Protein AF-A0A369TPE7-F1 (afdb_monomer)

Foldseek 3Di:
DFDKDKFKKKFFAQAADDDDLVRQLVLLLVLCVLVVFAPQPDWDADPFHIWTDTPFKIWTWGWDQDPRYIMIMIMMIGGNDDPVVRLVSVLSSVLSSLVVDRTQWMGGRVPNDTDGSVVSNVVCCVPRPDPDPDPPDPPDPPPDPVVVPPPPPVVCPVVVVVVDDDDDDDDPPDDDDVVVVVVVVVVVVVVVVCVVPDDDDPVNVVVVCVVVDDDDPDPVPPPPVVVPPVVVVVVPPCPPPVVVVVVVD

Mean predicted aligned error: 19.5 Å

Nearest PDB structures (foldseek):
  4yom-assembly1_A  TM=5.174E-01  e=1.632E-02  Mus musculus
  2n4b-assembly1_A  TM=4.414E-01  e=6.589E-02  Cupriavidus metallidurans CH34
  4ewf-assembly3_C  TM=5.203E-01  e=6.607E-01  Sphaerobacter thermophilus DSM 20745
  4ewf-assembly2_B  TM=5.215E-01  e=1.212E+00  Sphaerobacter thermophilus DSM 20745
  1w8y-assembly4_D  TM=4.668E-01  e=3.400E+00  Actinomadura sp. R39

Radius of gyration: 32.08 Å; Cα contacts (8 Å, |Δi|>4): 244; chains: 1; bounding box: 99×69×44 Å

pLDDT: mean 70.71, std 18.87, range [31.33, 93.62]

Secondary structure (DSSP, 8-state):
---EEEEEEEEEESS-----HHHHHHHHHHHHHHTT-------EE-SSEEEEE-SSEEEEEEEEEETTEEEEEEEEEEET--HHHHHHHHHHHHHHHHHHS-EEEEEETTS--EEEHHHHHHHHHHHHSPPPPPP---------TTGGGS--TTTTHHHHTTTS----S--------HHHHHHHHHHHHHHHHHHHHSPPPHHHHHHHHHHTT-----STTSTTSGGGTSTTTTTTSHHHHHHHHTT--

Organism: NCBI:txid2282382

Sequence (249 aa):
MTLITYHNSTLILQSERLFSTTELGGILKSALHALGETGCDAATVTFTGVTVSGDSLEAALDVNLTRGGTELVLSLGGAGLPDKAVQARLAGLVYHLCAALPVTHIAWLETGTLLPRTRFMEALAPKFAAPAPAPVAPRRPTRTLADTNRPTARMHRRTLARMMPAVDGANRNGIPTPHRYDAHVRAYDANVKACMLRSADDSELAAMRAEHGVAGSNRLRVASIALTLAGVILATDTSNAMAGVLSVF

Structure (mmCIF, N/CA/C/O backbone):
data_AF-A0A369TPE7-F1
#
_entry.id   AF-A0A369TPE7-F1
#
loop_
_atom_site.group_PDB
_atom_site.id
_atom_site.type_symbol
_atom_site.label_atom_id
_atom_site.label_alt_id
_atom_site.label_comp_id
_atom_site.label_asym_id
_atom_site.label_entity_id
_atom_site.label_seq_id
_atom_site.pdbx_PDB_ins_code
_atom_site.Cartn_x
_atom_site.Cartn_y
_atom_site.Cartn_z
_atom_site.occupancy
_atom_site.B_iso_or_equiv
_atom_site.auth_seq_id
_atom_site.auth_comp_id
_atom_site.auth_asym_id
_atom_site.auth_atom_id
_atom_site.pdbx_PDB_model_num
ATOM 1 N N . MET A 1 1 ? -12.642 28.513 -4.935 1.00 48.50 1 MET A N 1
ATOM 2 C CA . MET A 1 1 ? -12.799 27.298 -4.110 1.00 48.50 1 MET A CA 1
ATOM 3 C C . MET A 1 1 ? -12.433 26.118 -4.983 1.00 48.50 1 MET A C 1
ATOM 5 O O . MET A 1 1 ? -13.170 25.822 -5.914 1.00 48.50 1 MET A O 1
ATOM 9 N N . THR A 1 2 ? -11.261 25.530 -4.780 1.00 58.22 2 THR A N 1
ATOM 10 C CA . THR A 1 2 ? -10.886 24.268 -5.424 1.00 58.22 2 THR A CA 1
ATOM 11 C C . THR A 1 2 ? -11.658 23.149 -4.736 1.00 58.22 2 THR A C 1
ATOM 13 O O . THR A 1 2 ? -11.605 23.024 -3.516 1.00 58.22 2 THR A O 1
ATOM 16 N N . LEU A 1 3 ? -12.440 22.387 -5.501 1.00 67.38 3 LEU A N 1
ATOM 17 C CA . LEU A 1 3 ? -13.091 21.188 -4.983 1.00 67.38 3 LEU A CA 1
ATOM 18 C C . LEU A 1 3 ? -12.003 20.148 -4.694 1.00 67.38 3 LEU A C 1
ATOM 20 O O . LEU A 1 3 ? -11.131 19.912 -5.535 1.00 67.38 3 LEU A O 1
ATOM 24 N N . ILE A 1 4 ? -12.043 19.575 -3.494 1.00 77.44 4 ILE A N 1
ATOM 25 C CA . ILE A 1 4 ? -11.183 18.463 -3.101 1.00 77.44 4 ILE A CA 1
ATOM 26 C C . ILE A 1 4 ? -12.051 17.211 -3.131 1.00 77.44 4 ILE A C 1
ATOM 28 O O . ILE A 1 4 ? -13.049 17.132 -2.411 1.00 77.44 4 ILE A O 1
ATOM 32 N N . THR A 1 5 ? -11.689 16.255 -3.983 1.00 84.69 5 THR A N 1
ATOM 33 C CA . THR A 1 5 ? -12.333 14.939 -4.011 1.00 84.69 5 THR A CA 1
ATOM 34 C C . THR A 1 5 ? -11.640 14.040 -3.000 1.00 84.69 5 THR A C 1
ATOM 36 O O . THR A 1 5 ? -10.413 13.945 -3.020 1.00 84.69 5 THR A O 1
ATOM 39 N N . TYR A 1 6 ? -12.422 13.347 -2.169 1.00 87.69 6 TYR A N 1
ATOM 40 C CA . TYR A 1 6 ? -11.924 12.374 -1.199 1.00 87.69 6 TYR A CA 1
ATOM 41 C C . TYR A 1 6 ? -12.408 10.959 -1.517 1.00 87.69 6 TYR A C 1
ATOM 43 O O . TYR A 1 6 ? -13.576 10.745 -1.851 1.00 87.69 6 TYR A O 1
ATOM 51 N N . HIS A 1 7 ? -11.510 9.987 -1.374 1.00 89.56 7 HIS A N 1
ATOM 52 C CA . HIS A 1 7 ? -11.821 8.566 -1.476 1.00 89.56 7 HIS A CA 1
ATOM 53 C C . HIS A 1 7 ? -11.155 7.768 -0.363 1.00 89.56 7 HIS A C 1
ATOM 55 O O . HIS A 1 7 ? -10.000 8.018 -0.017 1.00 89.56 7 HIS A O 1
ATOM 61 N N . ASN A 1 8 ? -11.880 6.764 0.132 1.00 91.31 8 ASN A N 1
ATOM 62 C CA . ASN A 1 8 ? -11.487 5.997 1.304 1.00 91.31 8 ASN A CA 1
ATOM 63 C C . ASN A 1 8 ? -11.330 4.507 0.982 1.00 91.31 8 ASN A C 1
ATOM 65 O O . ASN A 1 8 ? -11.997 3.954 0.102 1.00 91.31 8 ASN A O 1
ATOM 69 N N . SER A 1 9 ? -10.461 3.837 1.728 1.00 90.38 9 SER A N 1
ATOM 70 C CA . SER A 1 9 ? -10.316 2.381 1.722 1.00 90.38 9 SER A CA 1
ATOM 71 C C . SER A 1 9 ? -9.892 1.887 3.099 1.00 90.38 9 SER A C 1
ATOM 73 O O . SER A 1 9 ? -9.127 2.565 3.782 1.00 90.38 9 SER A O 1
ATOM 75 N N . THR A 1 10 ? -10.347 0.699 3.490 1.00 91.69 10 THR A N 1
ATOM 76 C CA . THR A 1 10 ? -10.000 0.115 4.793 1.00 91.69 10 THR A CA 1
ATOM 77 C C . THR A 1 10 ? -9.115 -1.106 4.603 1.00 91.69 10 THR A C 1
ATOM 79 O O . THR A 1 10 ? -9.447 -2.012 3.839 1.00 91.69 10 THR A O 1
ATOM 82 N N . LEU A 1 11 ? -7.990 -1.154 5.309 1.00 91.44 11 LEU A N 1
ATOM 83 C CA . LEU A 1 11 ? -7.056 -2.276 5.319 1.00 91.44 11 LEU A CA 1
ATOM 84 C C . LEU A 1 11 ? -7.249 -3.074 6.604 1.00 91.44 11 LEU A C 1
ATOM 86 O O . LEU A 1 11 ? -7.096 -2.541 7.700 1.00 91.44 11 LEU A O 1
ATOM 90 N N . ILE A 1 12 ? -7.553 -4.360 6.472 1.00 90.44 12 ILE A N 1
ATOM 91 C CA . ILE A 1 12 ? -7.834 -5.248 7.602 1.00 90.44 12 ILE A CA 1
ATOM 92 C C . ILE A 1 12 ? -6.603 -6.103 7.880 1.00 90.44 12 ILE A C 1
ATOM 94 O O . ILE A 1 12 ? -6.126 -6.836 7.002 1.00 90.44 12 ILE A O 1
ATOM 98 N N . LEU A 1 13 ? -6.093 -6.045 9.107 1.00 88.62 13 LEU A N 1
ATOM 99 C CA . LEU A 1 13 ? -4.949 -6.840 9.547 1.00 88.62 13 LEU A CA 1
ATOM 100 C C . LEU A 1 13 ? -5.385 -8.149 10.211 1.00 88.62 13 LEU A C 1
ATOM 102 O O . LEU A 1 13 ? -6.479 -8.263 10.751 1.00 88.62 13 LEU A O 1
ATOM 106 N N . GLN A 1 14 ? -4.507 -9.155 10.160 1.00 75.06 14 GLN A N 1
ATOM 107 C CA . GLN A 1 14 ? -4.799 -10.506 10.661 1.00 75.06 14 GLN A CA 1
ATOM 108 C C . GLN A 1 14 ? -4.907 -10.590 12.190 1.00 75.06 14 GLN A C 1
ATOM 110 O O . GLN A 1 14 ? -5.525 -11.510 12.719 1.00 75.06 14 GLN A O 1
ATOM 115 N N . SER A 1 15 ? -4.249 -9.676 12.896 1.00 77.50 15 SER A N 1
ATOM 116 C CA . SER A 1 15 ? -4.179 -9.654 14.351 1.00 77.50 15 SER A CA 1
ATOM 117 C C . SER A 1 15 ? -4.268 -8.224 14.852 1.00 77.50 15 SER A C 1
ATOM 119 O O . SER A 1 15 ? -3.941 -7.282 14.125 1.00 77.50 15 SER A O 1
ATOM 121 N N . GLU A 1 16 ? -4.642 -8.076 16.119 1.00 80.94 16 GLU A N 1
ATOM 122 C CA . GLU A 1 16 ? -4.452 -6.818 16.828 1.00 80.94 16 GLU A CA 1
ATOM 123 C C . GLU A 1 16 ? -2.969 -6.447 16.784 1.00 80.94 16 GLU A C 1
ATOM 125 O O . GLU A 1 16 ? -2.087 -7.197 17.212 1.00 80.94 16 GLU A O 1
ATOM 130 N N . ARG A 1 17 ? -2.695 -5.298 16.182 1.00 81.25 17 ARG A N 1
ATOM 131 C CA . ARG A 1 17 ? -1.366 -4.723 16.071 1.00 81.25 17 ARG A CA 1
ATOM 132 C C . ARG A 1 17 ? -1.450 -3.245 16.388 1.00 81.25 17 ARG A C 1
ATOM 134 O O . ARG A 1 17 ? -2.251 -2.513 15.808 1.00 81.25 17 ARG A O 1
ATOM 141 N N . LEU A 1 18 ? -0.601 -2.837 17.318 1.00 82.25 18 LEU A N 1
ATOM 142 C CA . LEU A 1 18 ? -0.366 -1.440 17.626 1.00 82.25 18 LEU A CA 1
ATOM 143 C C . LEU A 1 18 ? 0.729 -0.927 16.699 1.00 82.25 18 LEU A C 1
ATOM 145 O O . LEU A 1 18 ? 1.708 -1.629 16.437 1.00 82.25 18 LEU A O 1
ATOM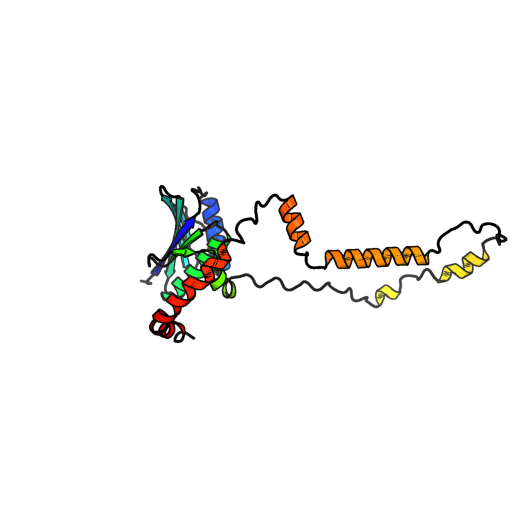 149 N N . PHE A 1 19 ? 0.555 0.296 16.224 1.00 82.38 19 PHE A N 1
ATOM 150 C CA . PHE A 1 19 ? 1.537 0.977 15.402 1.00 82.38 19 PHE A CA 1
ATOM 151 C C . PHE A 1 19 ? 1.967 2.261 16.087 1.00 82.38 19 PHE A C 1
ATOM 153 O O . PHE A 1 19 ? 1.140 2.985 16.642 1.00 82.38 19 PHE A O 1
ATOM 160 N N . SER A 1 20 ? 3.262 2.559 16.019 1.00 86.75 20 SER A N 1
ATOM 161 C CA . SER A 1 20 ? 3.729 3.893 16.374 1.00 86.75 20 SER A CA 1
ATOM 162 C C . SER A 1 20 ? 3.295 4.884 15.294 1.00 86.75 20 SER A C 1
ATOM 164 O O . SER A 1 20 ? 3.389 4.593 14.101 1.00 86.75 20 SER A O 1
ATOM 166 N N . THR A 1 21 ? 2.898 6.091 15.687 1.00 86.75 21 THR A N 1
ATOM 167 C CA . THR A 1 21 ? 2.593 7.180 14.744 1.00 86.75 21 THR A CA 1
ATOM 168 C C . THR A 1 21 ? 3.817 7.553 13.902 1.00 86.75 21 THR A C 1
ATOM 170 O O . THR A 1 21 ? 3.687 7.910 12.734 1.00 86.75 21 THR A O 1
ATOM 173 N N . THR A 1 22 ? 5.029 7.381 14.439 1.00 88.00 22 THR A N 1
ATOM 174 C CA . THR A 1 22 ? 6.276 7.557 13.678 1.00 88.00 22 THR A CA 1
ATOM 175 C C . THR A 1 22 ? 6.468 6.486 12.603 1.00 88.00 22 THR A C 1
ATOM 177 O O . THR A 1 22 ? 6.907 6.802 11.499 1.00 88.00 22 THR A O 1
ATOM 180 N N . GLU A 1 23 ? 6.106 5.235 12.899 1.00 89.00 23 GLU A N 1
ATOM 181 C CA . GLU A 1 23 ? 6.178 4.113 11.957 1.00 89.00 23 GLU A CA 1
ATOM 182 C C . GLU A 1 23 ? 5.158 4.301 10.829 1.00 89.00 23 GLU A C 1
ATOM 184 O O . GLU A 1 23 ? 5.530 4.263 9.657 1.00 89.00 23 GLU A O 1
ATOM 189 N N . LEU A 1 24 ? 3.899 4.601 11.168 1.00 89.19 24 LEU A N 1
ATOM 190 C CA . LEU A 1 24 ? 2.852 4.874 10.178 1.00 89.19 24 LEU A CA 1
ATOM 191 C C . LEU A 1 24 ? 3.184 6.079 9.306 1.00 89.19 24 LEU A C 1
ATOM 193 O O . LEU A 1 24 ? 3.016 6.011 8.092 1.00 89.19 24 LEU A O 1
ATOM 197 N N . GLY A 1 25 ? 3.706 7.154 9.899 1.00 89.50 25 GLY A N 1
ATOM 198 C CA . GLY A 1 25 ? 4.145 8.324 9.146 1.00 89.50 25 GLY A CA 1
ATOM 199 C C . GLY A 1 25 ? 5.269 7.994 8.167 1.00 89.50 25 GLY A C 1
ATOM 200 O O . GLY A 1 25 ? 5.223 8.431 7.020 1.00 89.50 25 GLY A O 1
ATOM 201 N N . GLY A 1 26 ? 6.248 7.181 8.578 1.00 90.38 26 GLY A N 1
ATOM 202 C CA . GLY A 1 26 ? 7.316 6.712 7.692 1.00 90.38 26 GLY A CA 1
ATOM 203 C C . GLY A 1 26 ? 6.795 5.858 6.533 1.00 90.38 26 GLY A C 1
ATOM 204 O O . GLY A 1 26 ? 7.173 6.080 5.381 1.00 90.38 26 GLY A O 1
ATOM 205 N N . ILE A 1 27 ? 5.884 4.924 6.820 1.00 91.50 27 ILE A N 1
ATOM 206 C CA . ILE A 1 27 ? 5.267 4.052 5.812 1.00 91.50 27 ILE A CA 1
ATOM 207 C C . ILE A 1 27 ? 4.430 4.870 4.820 1.00 91.50 27 ILE A C 1
ATOM 209 O O . ILE A 1 27 ? 4.582 4.703 3.609 1.00 91.50 27 ILE A O 1
ATOM 213 N N . LEU A 1 28 ? 3.585 5.780 5.311 1.00 91.56 28 LEU A N 1
ATOM 214 C CA . LEU A 1 28 ? 2.717 6.611 4.475 1.00 91.56 28 LEU A CA 1
ATOM 215 C C . LEU A 1 28 ? 3.530 7.544 3.569 1.00 91.56 28 LEU A C 1
ATOM 217 O O . LEU A 1 28 ? 3.259 7.625 2.372 1.00 91.56 28 LEU A O 1
ATOM 221 N N . LYS A 1 29 ? 4.585 8.171 4.102 1.00 92.25 29 LYS A N 1
ATOM 222 C CA . LYS A 1 29 ? 5.531 8.976 3.313 1.00 92.25 29 LYS A CA 1
ATOM 223 C C . LYS A 1 29 ? 6.212 8.158 2.226 1.00 92.25 29 LYS A C 1
ATOM 225 O O . LYS A 1 29 ? 6.250 8.575 1.072 1.00 92.25 29 LYS A O 1
ATOM 230 N N . SER A 1 30 ? 6.724 6.975 2.570 1.00 90.50 30 SER A N 1
ATOM 231 C CA . SER A 1 30 ? 7.369 6.098 1.591 1.00 90.50 30 SER A CA 1
ATOM 232 C C . SER A 1 30 ? 6.407 5.683 0.475 1.00 90.50 30 SER A C 1
ATOM 234 O O . SER A 1 30 ? 6.826 5.614 -0.680 1.00 90.50 30 SER A O 1
ATOM 236 N N . ALA A 1 31 ? 5.138 5.423 0.797 1.00 90.50 31 ALA A N 1
ATOM 237 C CA . ALA A 1 31 ? 4.115 5.089 -0.188 1.00 90.50 31 ALA A CA 1
ATOM 238 C C . ALA A 1 31 ? 3.787 6.276 -1.111 1.00 90.50 31 ALA A C 1
ATOM 240 O O . ALA A 1 31 ? 3.689 6.091 -2.322 1.00 90.50 31 ALA A O 1
ATOM 241 N N . LEU A 1 32 ? 3.678 7.494 -0.570 1.00 90.12 32 LEU A N 1
ATOM 242 C CA . LEU A 1 32 ? 3.462 8.713 -1.361 1.00 90.12 32 LEU A CA 1
ATOM 243 C C . LEU A 1 32 ? 4.644 9.010 -2.294 1.00 90.12 32 LEU A C 1
ATOM 245 O O . LEU A 1 32 ? 4.443 9.265 -3.482 1.00 90.12 32 LEU A O 1
ATOM 249 N N . HIS A 1 33 ? 5.879 8.869 -1.810 1.00 90.06 33 HIS A N 1
ATOM 250 C CA . HIS A 1 33 ? 7.067 9.010 -2.654 1.00 90.06 33 HIS A CA 1
ATOM 251 C C . HIS A 1 33 ? 7.128 7.962 -3.771 1.00 90.06 33 HIS A C 1
ATOM 253 O O . HIS A 1 33 ? 7.519 8.287 -4.890 1.00 90.06 33 HIS A O 1
ATOM 259 N N . ALA A 1 34 ? 6.700 6.722 -3.513 1.00 87.25 34 ALA A N 1
ATOM 260 C CA . ALA A 1 34 ? 6.629 5.686 -4.545 1.00 87.25 34 ALA A CA 1
ATOM 261 C C . ALA A 1 34 ? 5.609 6.016 -5.656 1.00 87.25 34 ALA A C 1
ATOM 263 O O . ALA A 1 34 ? 5.771 5.578 -6.794 1.00 87.25 34 ALA A O 1
ATOM 264 N N . LEU A 1 35 ? 4.601 6.842 -5.356 1.00 85.38 35 LEU A N 1
ATOM 265 C CA . LEU A 1 35 ? 3.645 7.372 -6.337 1.00 85.38 35 LEU A CA 1
ATOM 266 C C . LEU A 1 35 ? 4.148 8.611 -7.090 1.00 85.38 35 LEU A C 1
ATOM 268 O O . LEU A 1 35 ? 3.463 9.075 -8.011 1.00 85.38 35 LEU A O 1
ATOM 272 N N . GLY A 1 36 ? 5.327 9.116 -6.722 1.00 85.00 36 GLY A N 1
ATOM 273 C CA . GLY A 1 36 ? 5.946 10.304 -7.297 1.00 85.00 36 GLY A CA 1
ATOM 274 C C . GLY A 1 36 ? 5.497 11.621 -6.667 1.00 85.00 36 GLY A C 1
ATOM 275 O O . GLY A 1 36 ? 5.747 12.661 -7.269 1.00 85.00 36 GLY A O 1
ATOM 276 N N . GLU A 1 37 ? 4.843 11.603 -5.499 1.00 86.06 37 GLU A N 1
ATOM 277 C CA . GLU A 1 37 ? 4.525 12.842 -4.781 1.00 86.06 37 GLU A CA 1
ATOM 278 C C . GLU A 1 37 ? 5.776 13.474 -4.166 1.00 86.06 37 GLU A C 1
ATOM 280 O O . GLU A 1 37 ? 6.656 12.806 -3.602 1.00 86.06 37 GLU A O 1
ATOM 285 N N . THR A 1 38 ? 5.815 14.798 -4.264 1.00 84.38 38 THR A N 1
ATOM 286 C CA . THR A 1 38 ? 6.826 15.677 -3.682 1.00 84.38 38 THR A CA 1
ATOM 287 C C . THR A 1 38 ? 6.216 16.495 -2.540 1.00 84.38 38 THR A C 1
ATOM 289 O O . THR A 1 38 ? 5.002 16.489 -2.334 1.00 84.38 38 THR A O 1
ATOM 292 N N . GLY A 1 39 ? 7.062 17.100 -1.702 1.00 80.56 39 GLY A N 1
ATOM 293 C CA . GLY A 1 39 ? 6.610 17.909 -0.561 1.00 80.56 39 GLY A CA 1
ATOM 294 C C . GLY A 1 39 ? 6.121 17.118 0.664 1.00 80.56 39 GLY A C 1
ATOM 295 O O . GLY A 1 39 ? 5.690 17.715 1.644 1.00 80.56 39 GLY A O 1
ATOM 296 N N . CYS A 1 40 ? 6.229 15.784 0.661 1.00 82.31 40 CYS A N 1
ATOM 297 C CA . CYS A 1 40 ? 5.786 14.903 1.755 1.00 82.31 40 CYS A CA 1
ATOM 298 C C . CYS A 1 40 ? 6.763 14.861 2.959 1.00 82.31 40 CYS A C 1
ATOM 300 O O . CYS A 1 40 ? 7.037 13.798 3.524 1.00 82.31 40 CYS A O 1
ATOM 302 N N . ASP A 1 41 ? 7.312 16.006 3.368 1.00 79.19 41 ASP A N 1
ATOM 303 C CA . ASP A 1 41 ? 8.420 16.075 4.334 1.00 79.19 41 ASP A CA 1
ATOM 304 C C . ASP A 1 41 ? 7.955 15.947 5.789 1.00 79.19 41 ASP A C 1
ATOM 306 O O . ASP A 1 41 ? 8.668 15.417 6.651 1.00 79.19 41 ASP A O 1
ATOM 310 N N . ALA A 1 42 ? 6.724 16.365 6.080 1.00 81.44 42 ALA A N 1
ATOM 311 C CA . ALA A 1 42 ? 6.142 16.351 7.416 1.00 81.44 42 ALA A CA 1
ATOM 312 C C . ALA A 1 42 ? 4.947 15.395 7.495 1.00 81.44 42 ALA A C 1
ATOM 314 O O . ALA A 1 42 ? 4.166 15.257 6.561 1.00 81.44 42 ALA A O 1
ATOM 315 N N . ALA A 1 43 ? 4.836 14.709 8.630 1.00 87.31 43 ALA A N 1
ATOM 316 C CA . ALA A 1 43 ? 3.671 13.913 8.978 1.00 87.31 43 ALA A CA 1
ATOM 317 C C . ALA A 1 43 ? 3.033 14.552 10.211 1.00 87.31 43 ALA A C 1
ATOM 319 O O . ALA A 1 43 ? 3.698 14.710 11.237 1.00 87.31 43 ALA A O 1
ATOM 320 N N . THR A 1 44 ? 1.768 14.929 10.098 1.00 89.94 44 THR A N 1
ATOM 321 C CA . THR A 1 44 ? 0.987 15.493 11.193 1.00 89.94 44 THR A CA 1
ATOM 322 C C . THR A 1 44 ? 0.325 14.347 11.938 1.00 89.94 44 THR A C 1
ATOM 324 O O . THR A 1 44 ? -0.453 13.589 11.366 1.00 89.94 44 THR A O 1
ATOM 327 N N . VAL A 1 45 ? 0.650 14.197 13.218 1.00 88.75 45 VAL A N 1
ATOM 328 C CA . VAL A 1 45 ? 0.037 13.171 14.066 1.00 88.75 45 VAL A CA 1
ATOM 329 C C . VAL A 1 45 ? -1.366 13.626 14.458 1.00 88.75 45 VAL A C 1
ATOM 331 O O . VAL A 1 45 ? -1.537 14.729 14.978 1.00 88.75 45 VAL A O 1
ATOM 334 N N . THR A 1 46 ? -2.362 12.781 14.212 1.00 85.56 46 THR A N 1
ATOM 335 C CA . THR A 1 46 ? -3.745 12.989 14.652 1.00 85.56 46 THR A CA 1
ATOM 336 C C . THR A 1 46 ? -4.027 12.143 15.895 1.00 85.56 46 THR A C 1
ATOM 338 O O . THR A 1 46 ? -3.177 11.387 16.364 1.00 85.56 46 THR A O 1
ATOM 341 N N . PHE A 1 47 ? -5.225 12.277 16.466 1.00 78.69 47 PHE A N 1
ATOM 342 C CA . PHE A 1 47 ? -5.620 11.495 17.641 1.00 78.69 47 PHE A CA 1
ATOM 343 C C . PHE A 1 47 ? -5.634 9.980 17.369 1.00 78.69 47 PHE A C 1
ATOM 345 O O . PHE A 1 47 ? -5.295 9.193 18.249 1.00 78.69 47 PHE A O 1
ATOM 352 N N . THR A 1 48 ? -5.998 9.580 16.150 1.00 82.44 48 THR A N 1
ATOM 353 C CA . THR A 1 48 ? -6.161 8.178 15.741 1.00 82.44 48 THR A CA 1
ATOM 354 C C . THR A 1 48 ? -5.124 7.703 14.733 1.00 82.44 48 THR A C 1
ATOM 356 O O . THR A 1 48 ? -5.107 6.521 14.402 1.00 82.44 48 THR A O 1
ATOM 359 N N . GLY A 1 49 ? -4.250 8.576 14.236 1.00 88.50 49 GLY A N 1
ATOM 360 C CA . GLY A 1 49 ? -3.444 8.241 13.074 1.00 88.50 49 GLY A CA 1
ATOM 361 C C . GLY A 1 49 ? -2.452 9.310 12.655 1.00 88.50 49 GLY A C 1
ATOM 362 O O . GLY A 1 49 ? -1.842 10.002 13.477 1.00 88.50 49 GLY A O 1
ATOM 363 N N . VAL A 1 50 ? -2.238 9.390 11.346 1.00 92.88 50 VAL A N 1
ATOM 364 C CA . VAL A 1 50 ? -1.255 10.278 10.732 1.00 92.88 50 VAL A CA 1
ATOM 365 C C . VAL A 1 50 ? -1.786 10.831 9.419 1.00 92.88 50 VAL A C 1
ATOM 367 O O . VAL A 1 50 ? -2.257 10.077 8.571 1.00 92.88 50 VAL A O 1
ATOM 370 N N . THR A 1 51 ? -1.617 12.132 9.219 1.00 92.56 51 THR A N 1
ATOM 371 C CA . THR A 1 51 ? -1.895 12.812 7.954 1.00 92.56 51 THR A CA 1
ATOM 372 C C . THR A 1 51 ? -0.592 13.291 7.328 1.00 92.56 51 THR A C 1
ATOM 374 O O . THR A 1 51 ? 0.270 13.851 8.006 1.00 92.56 51 THR A O 1
ATOM 377 N N . VAL A 1 52 ? -0.436 13.075 6.028 1.00 92.44 52 VAL A N 1
ATOM 378 C CA . VAL A 1 52 ? 0.679 13.576 5.224 1.00 92.44 52 VAL A CA 1
ATOM 379 C C . VAL A 1 52 ? 0.094 14.321 4.036 1.00 92.44 52 VAL A C 1
ATOM 381 O O . VAL A 1 52 ? -0.672 13.762 3.252 1.00 92.44 52 VAL A O 1
ATOM 384 N N . SER A 1 53 ? 0.475 15.585 3.906 1.00 90.56 53 SER A N 1
ATOM 385 C CA . SER A 1 53 ? 0.103 16.429 2.775 1.00 90.56 53 SER A CA 1
ATOM 386 C C . SER A 1 53 ? 1.302 16.537 1.836 1.00 90.56 53 SER A C 1
ATOM 388 O O . SER A 1 53 ? 2.406 16.848 2.280 1.00 90.56 53 SER A O 1
ATOM 390 N N . GLY A 1 54 ? 1.085 16.239 0.561 1.00 86.69 54 GLY A N 1
ATOM 391 C CA . GLY A 1 54 ? 2.008 16.516 -0.534 1.00 86.69 54 GLY A CA 1
ATOM 392 C C . GLY A 1 54 ? 1.528 17.698 -1.373 1.00 86.69 54 GLY A C 1
ATOM 393 O O . GLY A 1 54 ? 0.579 18.396 -1.010 1.00 86.69 54 GLY A O 1
ATOM 394 N N . ASP A 1 55 ? 2.176 17.903 -2.516 1.00 85.06 55 ASP A N 1
ATOM 395 C CA . ASP A 1 55 ? 1.870 19.027 -3.406 1.00 85.06 55 ASP A CA 1
ATOM 396 C C . ASP A 1 55 ? 0.496 18.892 -4.080 1.00 85.06 55 ASP A C 1
ATOM 398 O O . ASP A 1 55 ? -0.200 19.891 -4.274 1.00 85.06 55 ASP A O 1
ATOM 402 N N . SER A 1 56 ? 0.098 17.667 -4.452 1.00 85.50 56 SER A N 1
ATOM 403 C CA . SER A 1 56 ? -1.165 17.423 -5.171 1.00 85.50 56 SER A CA 1
ATOM 404 C C . SER A 1 56 ? -2.162 16.533 -4.424 1.00 85.50 56 SER A C 1
ATOM 406 O O . SER A 1 56 ? -3.363 16.545 -4.723 1.00 85.50 56 SER A O 1
ATOM 408 N N . LEU A 1 57 ? -1.675 15.789 -3.430 1.00 89.50 57 LEU A N 1
ATOM 409 C CA . LEU A 1 57 ? -2.440 14.807 -2.674 1.00 89.50 57 LEU A CA 1
ATOM 410 C C . LEU A 1 57 ? -2.337 15.050 -1.171 1.00 89.50 57 LEU A C 1
ATOM 412 O O . LEU A 1 57 ? -1.286 15.403 -0.647 1.00 89.50 57 LEU A O 1
ATOM 416 N N . GLU A 1 58 ? -3.419 14.764 -0.464 1.00 91.69 58 GLU A N 1
ATOM 417 C CA . GLU A 1 58 ? -3.462 14.721 0.993 1.00 91.69 58 GLU A CA 1
ATOM 418 C C . GLU A 1 58 ? -3.900 13.323 1.423 1.00 91.69 58 GLU A C 1
ATOM 420 O O . GLU A 1 58 ? -4.994 12.887 1.075 1.00 91.69 58 GLU A O 1
ATOM 425 N N . ALA A 1 59 ? -3.058 12.600 2.158 1.00 92.94 59 ALA A N 1
ATOM 426 C CA . ALA A 1 59 ? -3.375 11.260 2.638 1.00 92.94 59 ALA A CA 1
ATOM 427 C C . ALA A 1 59 ? -3.481 11.245 4.163 1.00 92.94 59 ALA A C 1
ATOM 429 O O . ALA A 1 59 ? -2.575 11.704 4.856 1.00 92.94 59 ALA A O 1
ATOM 430 N N . ALA A 1 60 ? -4.553 10.664 4.687 1.00 93.12 60 ALA A N 1
ATOM 431 C CA . ALA A 1 60 ? -4.737 10.405 6.108 1.00 93.12 60 ALA A CA 1
ATOM 432 C C . ALA A 1 60 ? -4.863 8.900 6.340 1.00 93.12 60 ALA A C 1
ATOM 434 O O . ALA A 1 60 ? -5.582 8.214 5.616 1.00 93.12 60 ALA A O 1
ATOM 435 N N . LEU A 1 61 ? -4.144 8.387 7.332 1.00 93.44 61 LEU A N 1
ATOM 436 C CA . LEU A 1 61 ? -4.169 6.989 7.734 1.00 93.44 61 LEU A CA 1
ATOM 437 C C . LEU A 1 61 ? -4.536 6.908 9.213 1.00 93.44 61 LEU A C 1
ATOM 439 O O . LEU A 1 61 ? -3.704 7.198 10.074 1.00 93.44 61 LEU A O 1
ATOM 443 N N . ASP A 1 62 ? -5.766 6.495 9.491 1.00 91.88 62 ASP A N 1
ATOM 444 C CA . ASP A 1 62 ? -6.302 6.329 10.838 1.00 91.88 62 ASP A CA 1
ATOM 445 C C . ASP A 1 62 ? -6.301 4.864 11.265 1.00 91.88 62 ASP A C 1
ATOM 447 O O . ASP A 1 62 ? -6.570 3.958 10.475 1.00 91.88 62 ASP A O 1
ATOM 451 N N . VAL A 1 63 ? -6.009 4.628 12.540 1.00 90.56 63 VAL A N 1
ATOM 452 C CA . VAL A 1 63 ? -6.015 3.308 13.163 1.00 90.56 63 VAL A CA 1
ATOM 453 C C . VAL A 1 63 ? -7.302 3.139 13.954 1.00 90.56 63 VAL A C 1
ATOM 455 O O . VAL A 1 63 ? -7.552 3.862 14.916 1.00 90.56 63 VAL A O 1
ATOM 458 N N . ASN A 1 64 ? -8.085 2.130 13.593 1.00 88.94 64 ASN A N 1
ATOM 459 C CA . ASN A 1 64 ? -9.226 1.664 14.363 1.00 88.94 64 ASN A CA 1
ATOM 460 C C . ASN A 1 64 ? -8.920 0.300 14.979 1.00 88.94 64 ASN A C 1
ATOM 462 O O . ASN A 1 64 ? -8.528 -0.646 14.297 1.00 88.94 64 ASN A O 1
ATOM 466 N N . LEU A 1 65 ? -9.123 0.196 16.289 1.00 84.19 65 LEU A N 1
ATOM 467 C CA . LEU A 1 65 ? -9.033 -1.062 17.023 1.00 84.19 65 LEU A CA 1
ATOM 468 C C . LEU A 1 65 ? -10.450 -1.582 17.249 1.00 84.19 65 LEU A C 1
ATOM 470 O O . LEU A 1 65 ? -11.243 -0.959 17.957 1.00 84.19 65 LEU A O 1
ATOM 474 N N . THR A 1 66 ? -10.778 -2.719 16.645 1.00 80.31 66 THR A N 1
ATOM 475 C CA . THR A 1 66 ? -12.057 -3.404 16.845 1.00 80.31 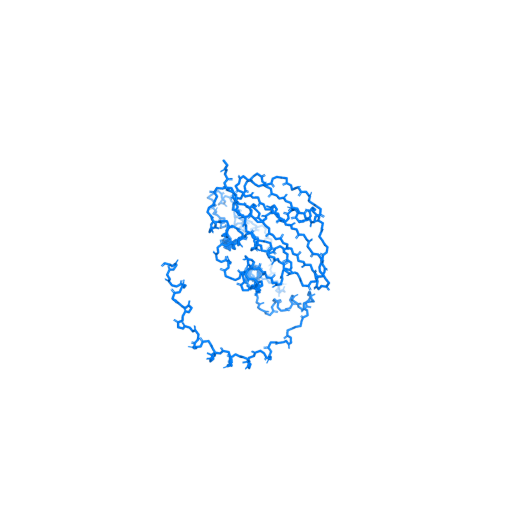66 THR A CA 1
ATOM 476 C C . THR A 1 66 ? -11.826 -4.684 17.647 1.00 80.31 66 THR A C 1
ATOM 478 O O . THR A 1 66 ? -10.719 -5.209 17.698 1.00 80.31 66 THR A O 1
ATOM 481 N N . ARG A 1 67 ? -12.878 -5.242 18.267 1.00 69.00 67 ARG A N 1
ATOM 482 C CA . ARG A 1 67 ? -12.785 -6.504 19.041 1.00 69.00 67 ARG A CA 1
ATOM 483 C C . ARG A 1 67 ? -12.320 -7.722 18.216 1.00 69.00 67 ARG A C 1
ATOM 485 O O . ARG A 1 67 ? -12.175 -8.803 18.777 1.00 69.00 67 ARG A O 1
ATOM 492 N N . GLY A 1 68 ? -12.166 -7.571 16.898 1.00 68.50 68 GLY A N 1
ATOM 493 C CA . GLY A 1 68 ? -11.729 -8.612 15.971 1.00 68.50 68 GLY A CA 1
ATOM 494 C C . GLY A 1 68 ? -10.377 -8.346 15.303 1.00 68.50 68 GLY A C 1
ATOM 495 O O . GLY A 1 68 ? -9.948 -9.188 14.516 1.00 68.50 68 GLY A O 1
ATOM 4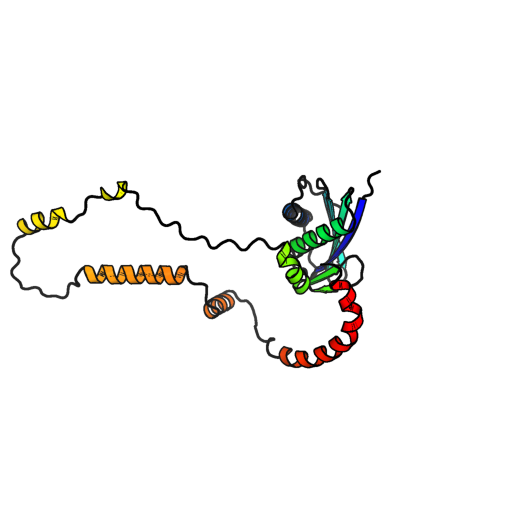96 N N . GLY A 1 69 ? -9.709 -7.221 15.585 1.00 81.19 69 GLY A N 1
ATOM 497 C CA . GLY A 1 69 ? -8.409 -6.893 14.999 1.00 81.19 69 GLY A CA 1
ATOM 498 C C . GLY A 1 69 ? -8.159 -5.397 14.810 1.00 81.19 69 GLY A C 1
ATOM 499 O O . GLY A 1 69 ? -8.890 -4.540 15.307 1.00 81.19 69 GLY A O 1
ATOM 500 N N . THR A 1 70 ? -7.097 -5.088 14.067 1.00 87.38 70 THR A N 1
ATOM 501 C CA . THR A 1 70 ? -6.768 -3.715 13.669 1.00 87.38 70 THR A CA 1
ATOM 502 C C . THR A 1 70 ? -7.263 -3.443 12.253 1.00 87.38 70 THR A C 1
ATOM 504 O O . THR A 1 70 ? -6.986 -4.210 11.325 1.00 87.38 70 THR A O 1
ATOM 507 N N . GLU A 1 71 ? -7.939 -2.316 12.083 1.00 91.31 71 GLU A N 1
ATOM 508 C CA . GLU A 1 71 ? -8.354 -1.756 10.803 1.00 91.31 71 GLU A CA 1
ATOM 509 C C . GLU A 1 71 ? -7.611 -0.441 10.574 1.00 91.31 71 GLU A C 1
ATOM 511 O O . GLU A 1 71 ? -7.521 0.397 11.468 1.00 91.31 71 GLU A O 1
ATOM 516 N N . LEU A 1 72 ? -7.063 -0.254 9.378 1.00 91.44 72 LEU A N 1
ATOM 517 C CA . LEU A 1 72 ? -6.453 1.008 8.976 1.00 91.44 72 LEU A CA 1
ATOM 518 C C . LEU A 1 72 ? -7.343 1.665 7.933 1.00 91.44 72 LEU A C 1
ATOM 520 O O . LEU A 1 72 ? -7.528 1.115 6.847 1.00 91.44 72 LEU A O 1
ATOM 524 N N . VAL A 1 73 ? -7.889 2.828 8.255 1.00 92.69 73 VAL A N 1
ATOM 525 C CA . VAL A 1 73 ? -8.701 3.617 7.333 1.00 92.69 73 VAL A CA 1
ATOM 526 C C . VAL A 1 73 ? -7.777 4.588 6.620 1.00 92.69 73 VAL A C 1
ATOM 528 O O . VAL A 1 73 ? -7.191 5.472 7.237 1.00 92.69 73 VAL A O 1
ATOM 531 N N . LEU A 1 74 ? -7.619 4.389 5.317 1.00 93.62 74 LEU A N 1
ATOM 532 C CA . LEU A 1 74 ? -6.878 5.284 4.448 1.00 93.62 74 LEU A CA 1
ATOM 533 C C . LEU A 1 74 ? -7.858 6.189 3.707 1.00 93.62 74 LEU A C 1
ATOM 535 O O . LEU A 1 74 ? -8.684 5.695 2.938 1.00 93.62 74 LEU A O 1
ATOM 539 N N . SER A 1 75 ? -7.673 7.491 3.860 1.00 92.69 75 SER A N 1
ATOM 540 C CA . SER A 1 75 ? -8.402 8.539 3.152 1.00 92.69 75 SER A CA 1
ATOM 541 C C . SER A 1 75 ? -7.429 9.303 2.261 1.00 92.69 75 SER A C 1
ATOM 543 O O . SER A 1 75 ? -6.358 9.704 2.717 1.00 92.69 75 SER A O 1
ATOM 545 N N . LEU A 1 76 ? -7.777 9.507 0.992 1.00 92.69 76 LEU A N 1
ATOM 546 C CA . LEU A 1 76 ? -6.970 10.271 0.041 1.00 92.69 76 LEU A CA 1
ATOM 547 C C . LEU A 1 76 ? -7.797 11.405 -0.562 1.00 92.69 76 LEU A C 1
ATOM 549 O O . LEU A 1 76 ? -8.813 11.155 -1.210 1.00 92.69 76 LEU A O 1
ATOM 553 N N . GLY A 1 77 ? -7.325 12.631 -0.369 1.00 90.88 77 GLY A N 1
ATOM 554 C CA . GLY A 1 77 ? -7.812 13.851 -0.993 1.00 90.88 77 GLY A CA 1
ATOM 555 C C . GLY A 1 77 ? -6.951 14.249 -2.188 1.00 90.88 77 GLY A C 1
ATOM 556 O O . GLY A 1 77 ? -5.724 14.199 -2.117 1.00 90.88 77 GLY A O 1
ATOM 557 N N . GLY A 1 78 ? -7.583 14.662 -3.284 1.00 87.69 78 GLY A N 1
ATOM 558 C CA . GLY A 1 78 ? -6.906 15.254 -4.439 1.00 87.69 78 GLY A CA 1
ATOM 559 C C . GLY A 1 78 ? -7.489 16.619 -4.774 1.00 87.69 78 GLY A C 1
ATOM 560 O O . GLY A 1 78 ? -8.675 16.728 -5.097 1.00 87.69 78 GLY A O 1
ATOM 561 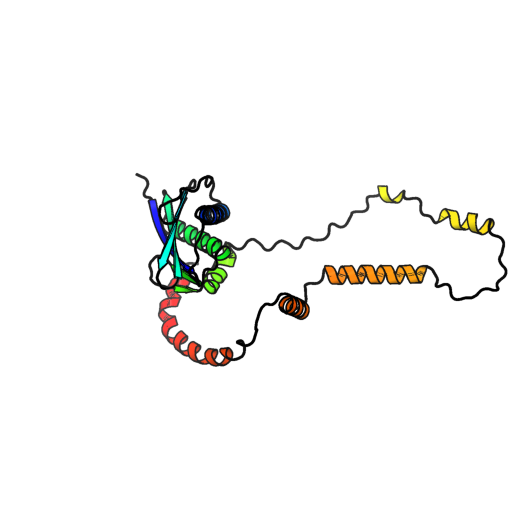N N . ALA A 1 79 ? -6.670 17.668 -4.713 1.00 85.69 79 ALA A N 1
ATOM 562 C CA . ALA A 1 79 ? -7.113 19.021 -5.035 1.00 85.69 79 ALA A CA 1
ATOM 563 C C . ALA A 1 79 ? -7.130 19.229 -6.558 1.00 85.69 79 ALA A C 1
ATOM 565 O O . ALA A 1 79 ? -6.090 19.194 -7.211 1.00 85.69 79 ALA A O 1
ATOM 566 N N . GLY A 1 80 ? -8.313 19.454 -7.141 1.00 82.19 80 GLY A N 1
ATOM 567 C CA . GLY A 1 80 ? -8.449 19.705 -8.585 1.00 82.19 80 GLY A CA 1
ATOM 568 C C . GLY A 1 80 ? -8.199 18.487 -9.487 1.00 82.19 80 GLY A C 1
ATOM 569 O O . GLY A 1 80 ? -8.078 18.645 -10.702 1.00 82.19 80 GLY A O 1
ATOM 570 N N . LEU A 1 81 ? -8.140 17.280 -8.917 1.00 82.75 81 LEU A N 1
ATOM 571 C CA . LEU A 1 81 ? -8.036 16.025 -9.659 1.00 82.75 81 LEU A CA 1
ATOM 572 C C . LEU A 1 81 ? -9.431 15.431 -9.913 1.00 82.75 81 LEU A C 1
ATOM 574 O O . LEU A 1 81 ? -10.289 15.503 -9.037 1.00 82.75 81 LEU A O 1
ATOM 578 N N . PRO A 1 82 ? -9.675 14.802 -11.079 1.00 84.62 82 PRO A N 1
ATOM 579 C CA . PRO A 1 82 ? -10.923 14.085 -11.313 1.00 84.62 82 PRO A CA 1
ATOM 580 C C . PRO A 1 82 ? -10.992 12.822 -10.444 1.00 84.62 82 PRO A C 1
ATOM 582 O O . PRO A 1 82 ? -9.972 12.165 -10.225 1.00 84.62 82 PRO A O 1
ATOM 585 N N . ASP A 1 83 ? -12.197 12.414 -10.044 1.00 83.56 83 ASP A N 1
ATOM 586 C CA . ASP A 1 83 ? -12.436 11.260 -9.160 1.00 83.56 83 ASP A CA 1
ATOM 587 C C . ASP A 1 83 ? -11.686 9.996 -9.599 1.00 83.56 83 ASP A C 1
ATOM 589 O O . ASP A 1 83 ? -10.982 9.364 -8.814 1.00 83.56 83 ASP A O 1
ATOM 593 N N . LYS A 1 84 ? -11.729 9.666 -10.896 1.00 82.69 84 LYS A N 1
ATOM 594 C CA . LYS A 1 84 ? -11.017 8.498 -11.444 1.00 82.69 84 LYS A CA 1
ATOM 595 C C . LYS A 1 84 ? -9.501 8.563 -11.228 1.00 82.69 84 LYS A C 1
ATOM 597 O O . LYS A 1 84 ? -8.867 7.527 -11.028 1.00 82.69 84 LYS A O 1
ATOM 602 N N . ALA A 1 85 ? -8.909 9.757 -11.272 1.00 85.81 85 ALA A N 1
ATOM 603 C CA . ALA A 1 85 ? -7.485 9.929 -11.006 1.00 85.81 85 ALA A CA 1
ATOM 604 C C . ALA A 1 85 ? -7.182 9.746 -9.516 1.00 85.81 85 ALA A C 1
ATOM 606 O O . ALA A 1 85 ? -6.230 9.041 -9.185 1.00 85.81 85 ALA A O 1
ATOM 607 N N . VAL A 1 86 ? -8.013 10.296 -8.625 1.00 87.19 86 VAL A N 1
ATOM 608 C CA . VAL A 1 86 ? -7.859 10.119 -7.172 1.00 87.19 86 VAL A CA 1
ATOM 609 C C . VAL A 1 86 ? -8.011 8.643 -6.787 1.00 87.19 86 VAL A C 1
ATOM 611 O O . VAL A 1 86 ? -7.179 8.120 -6.053 1.00 87.19 86 VAL A O 1
ATOM 614 N N . GLN A 1 87 ? -8.972 7.915 -7.366 1.00 88.19 87 GLN A N 1
ATOM 615 C CA . GLN A 1 87 ? -9.119 6.465 -7.158 1.00 88.19 87 GLN A CA 1
ATOM 616 C C . GLN A 1 87 ? -7.903 5.672 -7.648 1.00 88.19 87 GLN A C 1
ATOM 618 O O . GLN A 1 87 ? -7.443 4.753 -6.970 1.00 88.19 87 GLN A O 1
ATOM 623 N N . ALA A 1 88 ? -7.347 6.023 -8.812 1.00 86.81 88 ALA A N 1
ATOM 624 C CA . ALA A 1 88 ? -6.149 5.368 -9.331 1.00 86.81 88 ALA A CA 1
ATOM 625 C C . ALA A 1 88 ? -4.919 5.615 -8.438 1.00 86.81 88 ALA A C 1
ATOM 627 O O . ALA A 1 88 ? -4.090 4.716 -8.278 1.00 86.81 88 ALA A O 1
ATOM 628 N N . ARG A 1 89 ? -4.807 6.812 -7.845 1.00 89.50 89 ARG A N 1
ATOM 629 C CA . ARG A 1 89 ? -3.764 7.146 -6.863 1.00 89.50 89 ARG A CA 1
ATOM 630 C C . ARG A 1 89 ? -3.974 6.404 -5.548 1.00 89.50 89 ARG A C 1
ATOM 632 O O . ARG A 1 89 ? -3.017 5.825 -5.041 1.00 89.50 89 ARG A O 1
ATOM 639 N N . LEU A 1 90 ? -5.213 6.322 -5.065 1.00 91.00 90 LEU A N 1
ATOM 640 C CA . LEU A 1 90 ? -5.576 5.532 -3.889 1.00 91.00 90 LEU A CA 1
ATOM 641 C C . LEU A 1 90 ? -5.195 4.059 -4.079 1.00 91.00 90 LEU A C 1
ATOM 643 O O . LEU A 1 90 ? -4.584 3.473 -3.194 1.00 91.00 90 LEU A O 1
ATOM 647 N N . ALA A 1 91 ? -5.474 3.474 -5.248 1.00 89.94 91 ALA A N 1
ATOM 648 C CA . ALA A 1 91 ? -5.144 2.077 -5.536 1.00 89.94 91 ALA A CA 1
ATOM 649 C C . ALA A 1 91 ? -3.632 1.818 -5.468 1.00 89.94 91 ALA A C 1
ATOM 651 O O . ALA A 1 91 ? -3.195 0.822 -4.892 1.00 89.94 91 ALA A O 1
ATOM 652 N N . GLY A 1 92 ? -2.832 2.736 -6.017 1.00 89.62 92 GLY A N 1
ATOM 653 C CA . GLY A 1 9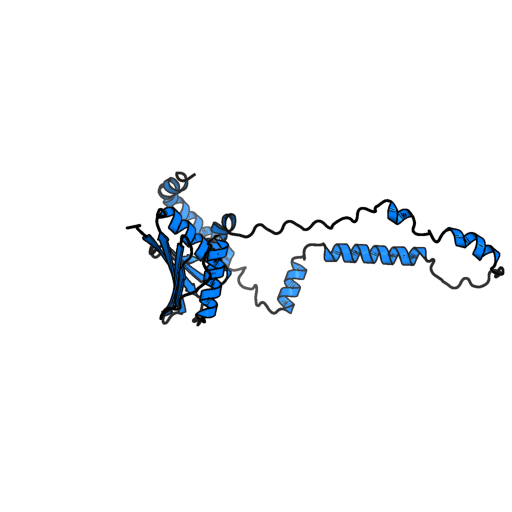2 ? -1.376 2.668 -5.914 1.00 89.62 92 GLY A CA 1
ATOM 654 C C . GLY A 1 92 ? -0.883 2.831 -4.474 1.00 89.62 92 GLY A C 1
ATOM 655 O O . GLY A 1 92 ? 0.011 2.107 -4.042 1.00 89.62 92 GLY A O 1
ATOM 656 N N . LEU A 1 93 ? -1.500 3.724 -3.696 1.00 92.19 93 LEU A N 1
ATOM 657 C CA . LEU A 1 93 ? -1.137 3.925 -2.294 1.00 92.19 93 LEU A CA 1
ATOM 658 C C . LEU A 1 93 ? -1.431 2.665 -1.474 1.00 92.19 93 LEU A C 1
ATOM 660 O O . LEU A 1 93 ? -0.552 2.166 -0.773 1.00 92.19 93 LEU A O 1
ATOM 664 N N . VAL A 1 94 ? -2.625 2.090 -1.634 1.00 93.12 94 VAL A N 1
ATOM 665 C CA . VAL A 1 94 ? -3.012 0.820 -1.005 1.00 93.12 94 VAL A CA 1
ATOM 666 C C . VAL A 1 94 ? -2.067 -0.309 -1.406 1.00 93.12 94 VAL A C 1
ATOM 668 O O . VAL A 1 94 ? -1.703 -1.112 -0.551 1.00 93.12 94 VAL A O 1
ATOM 671 N N . TYR A 1 95 ? -1.622 -0.368 -2.663 1.00 92.62 95 TYR A N 1
ATOM 672 C CA . TYR A 1 95 ? -0.645 -1.360 -3.116 1.00 92.62 95 TYR A CA 1
ATOM 673 C C . TYR A 1 95 ? 0.680 -1.251 -2.344 1.00 92.62 95 TYR A C 1
ATOM 675 O O . TYR A 1 95 ? 1.171 -2.247 -1.809 1.00 92.62 95 TYR A O 1
ATOM 683 N N . HIS A 1 96 ? 1.234 -0.043 -2.210 1.00 91.81 96 HIS A N 1
ATOM 684 C CA . HIS A 1 96 ? 2.471 0.169 -1.453 1.00 91.81 96 HIS A CA 1
ATOM 685 C C . HIS A 1 96 ? 2.294 -0.087 0.050 1.00 91.81 96 HIS A C 1
ATOM 687 O O . HIS A 1 96 ? 3.160 -0.706 0.671 1.00 91.81 96 HIS A O 1
ATOM 693 N N . LEU A 1 97 ? 1.149 0.281 0.632 1.00 91.75 97 LEU A N 1
ATOM 694 C CA . LEU A 1 97 ? 0.826 -0.061 2.020 1.00 91.75 97 LEU A CA 1
ATOM 695 C C . LEU A 1 97 ? 0.696 -1.573 2.220 1.00 91.75 97 LEU A C 1
ATOM 697 O O . LEU A 1 97 ? 1.222 -2.110 3.189 1.00 91.75 97 LEU A O 1
ATOM 701 N N . CYS A 1 98 ? 0.065 -2.286 1.288 1.00 91.69 98 CYS A N 1
ATOM 702 C CA . CYS A 1 98 ? -0.037 -3.743 1.321 1.00 91.69 98 CYS A CA 1
ATOM 703 C C . CYS A 1 98 ? 1.315 -4.436 1.133 1.00 91.69 98 CYS A C 1
ATOM 705 O O . CYS A 1 98 ? 1.457 -5.592 1.527 1.00 91.69 98 CYS A O 1
ATOM 707 N N . ALA A 1 99 ? 2.310 -3.778 0.538 1.00 89.69 99 ALA A N 1
ATOM 708 C CA . ALA A 1 99 ? 3.676 -4.290 0.505 1.00 89.69 99 ALA A CA 1
ATOM 709 C C . ALA A 1 99 ? 4.377 -4.130 1.867 1.00 89.69 99 ALA A C 1
ATOM 711 O O . ALA A 1 99 ? 5.101 -5.033 2.283 1.00 89.69 99 ALA A O 1
ATOM 712 N N . ALA A 1 100 ? 4.130 -3.024 2.575 1.00 89.69 100 ALA A N 1
ATOM 713 C CA . ALA A 1 100 ? 4.772 -2.704 3.853 1.00 89.69 100 ALA A CA 1
ATOM 714 C C . ALA A 1 100 ? 4.087 -3.330 5.085 1.00 89.69 100 ALA A C 1
ATOM 716 O O . ALA A 1 100 ? 4.740 -3.587 6.095 1.00 89.69 100 ALA A O 1
ATOM 717 N N . LEU A 1 101 ? 2.777 -3.579 5.021 1.00 88.81 101 LEU A N 1
ATOM 718 C CA . LEU A 1 101 ? 1.954 -3.987 6.160 1.00 88.81 101 LEU A CA 1
ATOM 719 C C . LEU A 1 101 ? 1.383 -5.405 5.984 1.00 88.81 101 LEU A C 1
ATOM 721 O O . LEU A 1 101 ? 1.102 -5.839 4.861 1.00 88.81 101 LEU A O 1
ATOM 725 N N . PRO A 1 102 ? 1.146 -6.147 7.086 1.00 88.69 102 PRO A N 1
ATOM 726 C CA . PRO A 1 102 ? 0.552 -7.484 7.052 1.00 88.69 102 PRO A CA 1
ATOM 727 C C . PRO A 1 102 ? -0.977 -7.419 6.872 1.00 88.69 102 PRO A C 1
ATOM 729 O O . PRO A 1 102 ? -1.748 -7.894 7.706 1.00 88.69 102 PRO A O 1
ATOM 732 N N . VAL A 1 103 ? -1.422 -6.807 5.775 1.00 90.06 103 VAL A N 1
ATOM 733 C CA . VAL A 1 103 ? -2.840 -6.717 5.405 1.00 90.06 103 VAL A CA 1
ATOM 734 C C . VAL A 1 103 ? -3.340 -8.098 4.963 1.00 90.06 103 VAL A C 1
ATOM 736 O O . VAL A 1 103 ? -2.599 -8.874 4.356 1.00 90.06 103 VAL A O 1
ATOM 739 N N . THR A 1 104 ? -4.595 -8.419 5.262 1.00 90.81 104 THR A N 1
ATOM 740 C CA . THR A 1 104 ? -5.267 -9.650 4.809 1.00 90.81 104 THR A CA 1
ATOM 741 C C . THR A 1 104 ? -6.327 -9.351 3.760 1.00 90.81 104 THR A C 1
ATOM 743 O O . THR A 1 104 ? -6.339 -9.975 2.697 1.00 90.81 104 THR A O 1
ATOM 746 N N . HIS A 1 105 ? -7.168 -8.357 4.041 1.00 91.25 105 HIS A N 1
ATOM 747 C CA . HIS A 1 105 ? -8.288 -7.948 3.208 1.00 91.25 105 HIS A CA 1
ATOM 748 C C . HIS A 1 105 ? -8.326 -6.430 3.081 1.00 91.25 105 HIS A C 1
ATOM 750 O O . HIS A 1 105 ? -7.869 -5.704 3.965 1.00 91.25 105 HIS A O 1
ATOM 756 N N . ILE A 1 106 ? -8.883 -5.973 1.969 1.00 91.38 106 ILE A N 1
ATOM 757 C CA . ILE A 1 106 ? -9.051 -4.564 1.637 1.00 91.38 106 ILE A CA 1
ATOM 758 C C . ILE A 1 106 ? -10.539 -4.340 1.385 1.00 91.38 106 ILE A C 1
ATOM 760 O O . ILE A 1 106 ? -11.109 -4.981 0.503 1.00 91.38 106 ILE A O 1
ATOM 764 N N . ALA A 1 107 ? -11.164 -3.441 2.137 1.00 90.50 107 ALA A N 1
ATOM 765 C CA . ALA A 1 107 ? -12.489 -2.929 1.818 1.00 90.50 107 ALA A CA 1
ATOM 766 C C . ALA A 1 107 ? -12.336 -1.732 0.872 1.00 90.50 107 ALA A C 1
ATOM 768 O O . ALA A 1 107 ? -11.749 -0.710 1.240 1.00 90.50 107 ALA A O 1
ATOM 769 N N . TRP A 1 108 ? -12.814 -1.867 -0.366 1.00 88.38 108 TRP A N 1
ATOM 770 C CA . TRP A 1 108 ? -12.561 -0.886 -1.425 1.00 88.38 108 TRP A CA 1
ATOM 771 C C . TRP A 1 108 ? -13.712 0.117 -1.598 1.00 88.38 108 TRP A C 1
ATOM 773 O O . TRP A 1 108 ? -14.855 -0.295 -1.800 1.00 88.38 108 TRP A O 1
ATOM 783 N N . LEU A 1 109 ? -13.400 1.423 -1.567 1.00 77.50 109 LEU A N 1
ATOM 784 C CA . LEU A 1 109 ? -14.299 2.544 -1.907 1.00 77.50 109 LEU A CA 1
ATOM 785 C C . LEU A 1 109 ? -15.713 2.430 -1.312 1.00 77.50 109 LEU A C 1
ATOM 787 O O . LEU A 1 109 ? -16.698 2.605 -2.022 1.00 77.50 109 LEU A O 1
ATOM 791 N N . GLU A 1 110 ? -15.809 2.063 -0.032 1.00 68.94 110 GLU A N 1
ATOM 792 C CA . GLU A 1 110 ? -17.074 1.939 0.721 1.00 68.94 110 GLU A CA 1
ATOM 793 C C . GLU A 1 110 ? -18.111 0.966 0.116 1.00 68.94 110 GLU A C 1
ATOM 795 O O . GLU A 1 110 ? -19.220 0.830 0.622 1.00 68.94 110 GLU A O 1
ATOM 800 N N . THR A 1 111 ? -17.742 0.199 -0.916 1.00 66.69 111 THR A N 1
ATOM 801 C CA . THR A 1 111 ? -18.638 -0.740 -1.616 1.00 66.69 111 THR A CA 1
ATOM 802 C C . THR A 1 111 ? -19.028 -1.960 -0.778 1.00 66.69 111 THR A C 1
ATOM 804 O O . THR A 1 111 ? -19.823 -2.787 -1.218 1.00 66.69 111 THR A O 1
ATOM 807 N N . GLY A 1 112 ? -18.429 -2.123 0.406 1.00 65.94 112 GLY A N 1
ATOM 808 C CA . GLY A 1 112 ? -18.599 -3.293 1.270 1.00 65.94 112 GLY A CA 1
ATOM 809 C C . GLY A 1 112 ? -17.943 -4.570 0.732 1.00 65.94 112 GLY A C 1
ATOM 810 O O . GLY A 1 112 ? -18.026 -5.618 1.370 1.00 65.94 112 GLY A O 1
ATOM 811 N N . THR A 1 113 ? -17.272 -4.508 -0.423 1.00 77.94 113 THR A N 1
ATOM 812 C CA . THR A 1 113 ? -16.569 -5.659 -0.992 1.00 77.94 113 THR A CA 1
ATOM 813 C C . THR A 1 113 ? -15.212 -5.842 -0.322 1.00 77.94 113 THR A C 1
ATOM 815 O O . THR A 1 113 ? -14.414 -4.909 -0.233 1.00 77.94 113 THR A O 1
ATOM 818 N N . LEU A 1 114 ? -14.952 -7.061 0.156 1.00 85.56 114 LEU A N 1
ATOM 819 C CA . LEU A 1 114 ? -13.671 -7.443 0.742 1.00 85.56 114 LEU A CA 1
ATOM 820 C C . LEU A 1 114 ? -12.805 -8.121 -0.315 1.00 85.56 114 LEU A C 1
ATOM 822 O O . LEU A 1 114 ? -13.083 -9.241 -0.749 1.00 85.56 114 LEU A O 1
ATOM 826 N N . LEU A 1 115 ? -11.737 -7.445 -0.720 1.00 87.75 115 LEU A N 1
ATOM 827 C CA . LEU A 1 115 ? -10.764 -7.969 -1.664 1.00 87.75 115 LEU A CA 1
ATOM 828 C C . LEU A 1 115 ? -9.618 -8.643 -0.900 1.00 87.75 115 LEU A C 1
ATOM 830 O O . LEU A 1 115 ? -8.988 -7.998 -0.058 1.00 87.75 115 LEU A O 1
ATOM 834 N N . PRO A 1 116 ? -9.293 -9.915 -1.193 1.00 91.94 116 PRO A N 1
ATOM 835 C CA . PRO A 1 116 ? -8.097 -10.547 -0.651 1.00 91.94 116 PRO A CA 1
ATOM 836 C C . PRO A 1 116 ? -6.838 -9.805 -1.108 1.00 91.94 116 PRO A C 1
ATOM 838 O O . PRO A 1 116 ? -6.688 -9.520 -2.302 1.00 91.94 116 PRO A O 1
ATOM 841 N N . ARG A 1 117 ? -5.895 -9.561 -0.186 1.00 91.00 117 ARG A N 1
ATOM 842 C CA . ARG A 1 117 ? -4.621 -8.882 -0.490 1.00 91.00 117 ARG A CA 1
ATOM 843 C C . ARG A 1 117 ? -3.900 -9.508 -1.679 1.00 91.00 117 ARG A C 1
ATOM 845 O O . ARG A 1 117 ? -3.400 -8.781 -2.525 1.00 91.00 117 ARG A O 1
ATOM 852 N N . THR A 1 118 ? -3.839 -10.837 -1.748 1.00 90.88 118 THR A N 1
ATOM 853 C CA . THR A 1 118 ? -3.115 -11.551 -2.813 1.00 90.88 118 THR A CA 1
ATOM 854 C C . THR A 1 118 ? -3.638 -11.180 -4.196 1.00 90.88 118 THR A C 1
ATOM 856 O O . THR A 1 118 ? -2.865 -10.737 -5.038 1.00 90.88 118 THR A O 1
ATOM 859 N N . ARG A 1 119 ? -4.961 -11.238 -4.393 1.00 87.44 119 ARG A N 1
ATOM 860 C CA . ARG A 1 119 ? -5.607 -10.874 -5.662 1.00 87.44 119 ARG A CA 1
ATOM 861 C C . ARG A 1 119 ? -5.413 -9.404 -6.016 1.00 87.44 119 ARG A C 1
ATOM 863 O O . ARG A 1 119 ? -5.177 -9.081 -7.176 1.00 87.44 119 ARG A O 1
ATOM 870 N N . PHE A 1 120 ? -5.509 -8.518 -5.026 1.00 88.00 120 PHE A N 1
ATOM 871 C CA . PHE A 1 120 ? -5.309 -7.085 -5.239 1.00 88.00 120 PHE A CA 1
ATOM 872 C C . PHE A 1 120 ? -3.871 -6.771 -5.676 1.00 88.00 120 PHE A C 1
ATOM 874 O O . PHE A 1 120 ? -3.657 -6.037 -6.640 1.00 88.00 120 PHE A O 1
ATOM 881 N N . MET A 1 121 ? -2.886 -7.374 -5.006 1.00 90.94 121 MET A N 1
ATOM 882 C CA . MET A 1 121 ? -1.471 -7.210 -5.336 1.00 90.94 121 MET A CA 1
ATOM 883 C C . MET A 1 121 ? -1.145 -7.780 -6.720 1.00 90.94 121 MET A C 1
ATOM 885 O O . MET A 1 121 ? -0.478 -7.110 -7.499 1.00 90.94 121 MET A O 1
ATOM 889 N N . GLU A 1 122 ? -1.641 -8.972 -7.059 1.00 89.25 122 GLU A N 1
ATOM 890 C CA . GLU A 1 122 ? -1.430 -9.591 -8.376 1.00 89.25 122 GLU A CA 1
ATOM 891 C C . GLU A 1 122 ? -1.992 -8.733 -9.518 1.00 89.25 122 GLU A C 1
ATOM 893 O O . GLU A 1 122 ? -1.321 -8.542 -10.531 1.00 89.25 122 GLU A O 1
ATOM 898 N N . ALA A 1 123 ? -3.187 -8.163 -9.340 1.00 85.38 123 ALA A N 1
ATOM 899 C CA . ALA A 1 123 ? -3.822 -7.322 -10.353 1.00 85.38 123 ALA A CA 1
ATOM 900 C C . ALA A 1 123 ? -3.072 -6.000 -10.600 1.00 85.38 123 ALA A C 1
ATOM 902 O O . ALA A 1 123 ? -3.067 -5.490 -11.720 1.00 85.38 123 ALA A O 1
ATOM 903 N N . LEU A 1 124 ? -2.440 -5.435 -9.566 1.00 87.25 124 LEU A N 1
ATOM 904 C CA . LEU A 1 124 ? -1.771 -4.129 -9.627 1.00 87.25 124 LEU A CA 1
ATOM 905 C C . LEU A 1 124 ? -0.249 -4.211 -9.798 1.00 87.25 124 LEU A C 1
ATOM 907 O O . LEU A 1 124 ? 0.378 -3.209 -10.158 1.00 87.25 124 LEU A O 1
ATOM 911 N N . ALA A 1 125 ? 0.340 -5.395 -9.623 1.00 87.12 125 ALA A N 1
ATOM 912 C CA . ALA A 1 125 ? 1.762 -5.640 -9.829 1.00 87.12 125 ALA A CA 1
ATOM 913 C C . ALA A 1 125 ? 2.280 -5.153 -11.197 1.00 87.12 125 ALA A C 1
ATOM 915 O O . ALA A 1 125 ? 3.315 -4.493 -11.207 1.00 87.12 125 ALA A O 1
ATOM 916 N N . PRO A 1 126 ? 1.584 -5.344 -12.339 1.00 83.56 126 PRO A N 1
ATOM 917 C CA . PRO A 1 126 ? 2.081 -4.866 -13.634 1.00 83.56 126 PRO A CA 1
ATOM 918 C C . PRO A 1 126 ? 2.309 -3.350 -13.708 1.00 83.56 126 PRO A C 1
ATOM 920 O O . PRO A 1 126 ? 3.083 -2.888 -14.542 1.00 83.56 126 PRO A O 1
ATOM 923 N N . LYS A 1 127 ? 1.624 -2.571 -12.863 1.00 80.94 127 LYS A N 1
ATOM 924 C CA . LYS A 1 127 ? 1.656 -1.105 -12.885 1.00 80.94 127 LYS A CA 1
ATOM 925 C C . LYS A 1 127 ? 2.564 -0.503 -11.813 1.00 80.94 127 LYS A C 1
ATOM 927 O O . LYS A 1 127 ? 3.144 0.551 -12.050 1.00 80.94 127 LYS A O 1
ATOM 932 N N . PHE A 1 128 ? 2.658 -1.142 -10.648 1.00 81.94 128 PHE A N 1
ATOM 933 C CA . PHE A 1 128 ? 3.324 -0.575 -9.470 1.00 81.94 128 PHE A CA 1
ATOM 934 C C . PHE A 1 128 ? 4.469 -1.431 -8.921 1.00 81.94 128 PHE A C 1
ATOM 936 O O . PHE A 1 128 ? 5.192 -0.981 -8.030 1.00 81.94 128 PHE A O 1
ATOM 943 N N . ALA A 1 129 ? 4.659 -2.662 -9.410 1.00 79.12 129 ALA A N 1
ATOM 944 C CA . ALA A 1 129 ? 5.854 -3.414 -9.060 1.00 79.12 129 ALA A CA 1
ATOM 945 C C . ALA A 1 129 ? 7.081 -2.699 -9.627 1.00 79.12 129 ALA A C 1
ATOM 947 O O . ALA A 1 129 ? 7.085 -2.243 -10.773 1.00 79.12 129 ALA A O 1
ATOM 948 N N . ALA A 1 130 ? 8.135 -2.620 -8.814 1.00 71.12 130 ALA A N 1
ATOM 949 C CA . ALA A 1 130 ? 9.418 -2.156 -9.303 1.00 71.12 130 ALA A CA 1
ATOM 950 C C . ALA A 1 130 ? 9.834 -3.033 -10.499 1.00 71.12 130 ALA A C 1
ATOM 952 O O . ALA A 1 130 ? 9.665 -4.258 -10.436 1.00 71.12 130 ALA A O 1
ATOM 953 N N . PRO A 1 131 ? 10.366 -2.440 -11.583 1.00 63.78 131 PRO A N 1
ATOM 954 C CA . PRO A 1 131 ? 10.883 -3.222 -12.691 1.00 63.78 131 PRO A CA 1
ATOM 955 C C . PRO A 1 131 ? 11.913 -4.209 -12.144 1.00 63.78 131 PRO A C 1
ATOM 957 O O . PRO A 1 131 ? 12.790 -3.824 -11.364 1.00 63.78 131 PRO A O 1
ATOM 960 N N . ALA A 1 132 ? 11.773 -5.485 -12.517 1.00 62.97 132 ALA A N 1
ATOM 961 C CA . ALA A 1 132 ? 12.704 -6.518 -12.086 1.00 62.97 132 ALA A CA 1
ATOM 962 C C . ALA A 1 132 ? 14.133 -6.038 -12.392 1.00 62.97 132 ALA A C 1
ATOM 964 O O . ALA A 1 132 ? 14.377 -5.585 -13.518 1.00 62.97 132 ALA A O 1
ATOM 965 N N . PRO A 1 133 ? 15.059 -6.071 -11.414 1.00 60.00 133 PRO A N 1
ATOM 966 C CA . PRO A 1 133 ? 16.410 -5.587 -11.635 1.00 60.00 133 PRO A CA 1
ATOM 967 C C . PRO A 1 133 ? 16.988 -6.331 -12.833 1.00 60.00 133 PRO A C 1
ATOM 969 O O . PRO A 1 133 ? 17.039 -7.564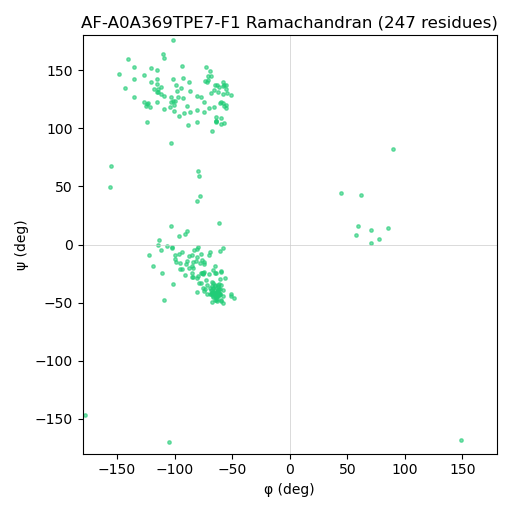 -12.845 1.00 60.00 133 PRO A O 1
ATOM 972 N N . ALA A 1 134 ? 17.365 -5.575 -13.867 1.00 65.31 134 ALA A N 1
ATOM 973 C CA . ALA A 1 134 ? 17.954 -6.158 -15.059 1.00 65.31 134 ALA A CA 1
ATOM 974 C C . ALA A 1 134 ? 19.168 -6.997 -14.629 1.00 65.31 134 ALA A C 1
ATOM 976 O O . ALA A 1 134 ? 19.959 -6.525 -13.802 1.00 65.31 134 ALA A O 1
ATOM 977 N N . PRO A 1 135 ? 19.324 -8.229 -15.144 1.00 65.00 135 PRO A N 1
ATOM 978 C CA . PRO A 1 135 ? 20.441 -9.077 -14.768 1.00 65.00 135 PRO A CA 1
ATOM 979 C C . PRO A 1 135 ? 21.741 -8.317 -15.030 1.00 65.00 135 PRO A C 1
ATOM 981 O O . PRO A 1 135 ? 22.035 -7.924 -16.161 1.00 65.00 135 PRO A O 1
ATOM 984 N N . VAL A 1 136 ? 22.498 -8.061 -13.961 1.00 70.94 136 VAL A N 1
ATOM 985 C CA . VAL A 1 136 ? 23.771 -7.344 -14.036 1.00 70.94 136 VAL A CA 1
ATOM 986 C C . VAL A 1 136 ? 24.746 -8.237 -14.792 1.00 70.94 136 VAL A C 1
ATOM 988 O O . VAL A 1 136 ? 25.331 -9.163 -14.232 1.00 70.94 136 VAL A O 1
ATOM 991 N N . ALA A 1 137 ? 24.901 -7.984 -16.091 1.00 68.38 137 ALA A N 1
ATOM 992 C CA . ALA A 1 137 ? 25.883 -8.689 -16.894 1.00 68.38 137 ALA A CA 1
ATOM 993 C C . ALA A 1 137 ? 27.288 -8.388 -16.335 1.00 68.38 137 ALA A C 1
ATOM 995 O O . ALA A 1 137 ? 27.617 -7.217 -16.103 1.00 68.38 137 ALA A O 1
ATOM 996 N N . PRO A 1 138 ? 28.140 -9.404 -16.108 1.00 68.31 138 PRO A N 1
ATOM 997 C CA . PRO A 1 138 ? 29.475 -9.180 -15.577 1.00 68.31 138 PRO A CA 1
ATOM 998 C C . PRO A 1 138 ? 30.262 -8.270 -16.526 1.00 68.31 138 PRO A C 1
ATOM 1000 O O . PRO A 1 138 ? 30.441 -8.588 -17.704 1.00 68.31 138 PRO A O 1
ATOM 1003 N N . ARG A 1 139 ? 30.751 -7.132 -16.009 1.00 65.44 139 ARG A N 1
ATOM 1004 C CA . ARG A 1 139 ? 31.663 -6.235 -16.733 1.00 65.44 139 ARG A CA 1
ATOM 1005 C C . ARG A 1 139 ? 32.891 -7.037 -17.152 1.00 65.44 139 ARG A C 1
ATOM 1007 O O . ARG A 1 139 ? 33.751 -7.344 -16.330 1.00 65.44 139 ARG A O 1
ATOM 1014 N N . ARG A 1 140 ? 32.976 -7.387 -18.435 1.00 57.19 140 ARG A N 1
ATOM 1015 C CA . ARG A 1 140 ? 34.177 -7.995 -19.008 1.00 57.19 140 ARG A CA 1
ATOM 1016 C C . ARG A 1 140 ? 35.287 -6.942 -18.941 1.00 57.19 140 ARG A C 1
ATOM 1018 O O . ARG A 1 140 ? 35.120 -5.894 -19.564 1.00 57.19 140 ARG A O 1
ATOM 1025 N N . PRO A 1 141 ? 36.397 -7.167 -18.218 1.00 54.94 141 PRO A N 1
ATOM 1026 C CA . PRO A 1 141 ? 37.528 -6.260 -18.301 1.00 54.94 141 PRO A CA 1
ATOM 1027 C C . PRO A 1 141 ? 38.066 -6.324 -19.732 1.00 54.94 141 PRO A C 1
ATOM 1029 O O . PRO A 1 141 ? 38.596 -7.346 -20.175 1.00 54.94 141 PRO A O 1
ATOM 1032 N N . THR A 1 142 ? 37.877 -5.247 -20.487 1.00 53.25 142 THR A N 1
ATOM 1033 C CA . THR A 1 142 ? 38.571 -5.024 -21.751 1.00 53.25 142 THR A CA 1
ATOM 1034 C C . THR A 1 142 ? 40.048 -4.905 -21.406 1.00 53.25 142 THR A C 1
ATOM 1036 O O . THR A 1 142 ? 40.469 -3.916 -20.815 1.00 53.25 142 THR A O 1
ATOM 1039 N N . ARG A 1 143 ? 40.837 -5.941 -21.720 1.00 51.44 143 ARG A N 1
ATOM 1040 C CA . ARG A 1 143 ? 42.300 -5.860 -21.634 1.00 51.44 143 ARG A CA 1
ATOM 1041 C C . ARG A 1 143 ? 42.737 -4.749 -22.577 1.00 51.44 143 ARG A C 1
ATOM 1043 O O . ARG A 1 143 ? 42.714 -4.923 -23.793 1.00 51.44 143 ARG A O 1
ATOM 1050 N N . THR A 1 144 ? 43.081 -3.599 -22.019 1.00 50.03 144 THR A N 1
ATOM 1051 C CA . THR A 1 144 ? 43.745 -2.537 -22.758 1.00 50.03 144 THR A CA 1
ATOM 1052 C C . THR A 1 144 ? 45.148 -3.015 -23.115 1.00 50.03 144 THR A C 1
ATOM 1054 O O . THR A 1 144 ? 45.799 -3.739 -22.362 1.00 50.03 144 THR A O 1
ATOM 1057 N N . LEU A 1 145 ? 45.622 -2.606 -24.290 1.00 54.16 145 LEU A N 1
ATOM 1058 C CA . LEU A 1 145 ? 46.931 -2.953 -24.859 1.00 54.16 145 LEU A CA 1
ATOM 1059 C C . LEU A 1 145 ? 48.133 -2.551 -23.969 1.00 54.16 145 LEU A C 1
ATOM 1061 O O . LEU A 1 145 ? 49.272 -2.843 -24.301 1.00 54.16 145 LEU A O 1
ATOM 1065 N N . ALA A 1 146 ? 47.900 -1.887 -22.835 1.00 53.19 146 ALA A N 1
ATOM 1066 C CA . ALA A 1 146 ? 48.919 -1.573 -21.837 1.00 53.19 146 ALA A CA 1
ATOM 1067 C C . ALA A 1 146 ? 49.306 -2.790 -20.966 1.00 53.19 146 ALA A C 1
ATOM 1069 O O . ALA A 1 146 ? 50.430 -2.863 -20.474 1.00 53.19 146 ALA A O 1
ATOM 1070 N N . ASP A 1 147 ? 48.423 -3.787 -20.829 1.00 50.06 147 ASP A N 1
ATOM 1071 C CA . ASP A 1 147 ? 48.654 -4.981 -19.998 1.00 50.06 147 ASP A CA 1
ATOM 1072 C C . ASP A 1 147 ? 49.530 -6.055 -20.676 1.00 50.06 147 ASP A C 1
ATOM 1074 O O . ASP A 1 147 ? 49.872 -7.076 -20.070 1.00 50.06 147 ASP A O 1
ATOM 1078 N N . THR A 1 148 ? 49.918 -5.854 -21.940 1.00 52.12 148 THR A N 1
ATOM 1079 C CA . THR A 1 148 ? 50.866 -6.732 -22.653 1.00 52.12 148 THR A CA 1
ATOM 1080 C C . THR A 1 148 ? 52.324 -6.510 -22.256 1.00 52.12 148 THR A C 1
ATOM 1082 O O . THR A 1 148 ? 53.164 -7.333 -22.608 1.00 52.12 148 THR A O 1
ATOM 1085 N N . ASN A 1 149 ? 52.633 -5.477 -21.466 1.00 51.28 149 ASN A N 1
ATOM 1086 C CA . ASN A 1 149 ? 53.992 -5.209 -20.981 1.00 51.28 149 ASN A CA 1
ATOM 1087 C C . ASN A 1 149 ? 54.329 -5.897 -19.653 1.00 51.28 149 ASN A C 1
ATOM 1089 O O . ASN A 1 149 ? 55.360 -5.607 -19.047 1.00 51.28 149 ASN A O 1
ATOM 1093 N N . ARG A 1 150 ? 53.500 -6.838 -19.184 1.00 49.56 150 ARG A N 1
ATOM 1094 C CA . ARG A 1 150 ? 53.882 -7.682 -18.050 1.00 49.56 150 ARG A CA 1
ATOM 1095 C C . ARG A 1 150 ? 54.996 -8.628 -18.521 1.00 49.56 150 ARG A C 1
ATOM 1097 O O . ARG A 1 150 ? 54.736 -9.430 -19.421 1.00 49.56 150 ARG A O 1
ATOM 1104 N N . PRO A 1 151 ? 56.219 -8.566 -17.959 1.00 48.25 151 PRO A N 1
ATOM 1105 C CA . PRO A 1 151 ? 57.326 -9.394 -18.415 1.00 48.25 151 PRO A CA 1
ATOM 1106 C C . PRO A 1 151 ? 56.940 -10.862 -18.253 1.00 48.25 151 PRO A C 1
ATOM 1108 O O . PRO A 1 151 ? 56.804 -11.388 -17.148 1.00 48.25 151 PRO A O 1
ATOM 1111 N N . THR A 1 152 ? 56.700 -11.532 -19.378 1.00 52.03 152 THR A N 1
ATOM 1112 C CA . THR A 1 152 ? 56.425 -12.962 -19.393 1.00 52.03 152 THR A CA 1
ATOM 1113 C C . THR A 1 152 ? 57.638 -13.676 -18.810 1.00 52.03 152 THR A C 1
ATOM 1115 O O . THR A 1 152 ? 58.734 -13.580 -19.363 1.00 52.03 152 THR A O 1
ATOM 1118 N N . ALA A 1 153 ? 57.441 -14.452 -17.743 1.00 53.47 153 ALA A N 1
ATOM 1119 C CA . ALA A 1 153 ? 58.447 -15.298 -17.086 1.00 53.47 153 ALA A CA 1
ATOM 1120 C C . ALA A 1 153 ? 59.042 -16.409 -17.992 1.00 53.47 153 ALA A C 1
ATOM 1122 O O . ALA A 1 153 ? 59.607 -17.393 -17.520 1.00 53.47 153 ALA A O 1
ATOM 1123 N N . ARG A 1 154 ? 58.912 -16.286 -19.318 1.00 51.81 154 ARG A N 1
ATOM 1124 C CA . ARG A 1 154 ? 59.383 -17.247 -20.315 1.00 51.81 154 ARG A CA 1
ATOM 1125 C C . ARG A 1 154 ? 60.855 -17.058 -20.685 1.00 51.81 154 ARG A C 1
ATOM 1127 O O . ARG A 1 154 ? 61.461 -18.014 -21.159 1.00 51.81 154 ARG A O 1
ATOM 1134 N N . MET A 1 155 ? 61.449 -15.885 -20.437 1.00 47.59 155 MET A N 1
ATOM 1135 C CA . MET A 1 155 ? 62.847 -15.623 -20.815 1.00 47.59 155 MET A CA 1
ATOM 1136 C C . MET A 1 155 ? 63.907 -16.166 -19.844 1.00 47.59 155 MET A C 1
ATOM 1138 O O . MET A 1 155 ? 65.054 -16.310 -20.252 1.00 47.59 155 MET A O 1
ATOM 1142 N N . HIS A 1 156 ? 63.563 -16.575 -18.617 1.00 50.66 156 HIS A N 1
ATOM 1143 C CA . HIS A 1 156 ? 64.565 -17.092 -17.667 1.00 50.66 156 HIS A CA 1
ATOM 1144 C C . HIS A 1 156 ? 64.758 -18.611 -17.657 1.00 50.66 156 HIS A C 1
ATOM 1146 O O . HIS A 1 156 ? 65.691 -19.102 -17.025 1.00 50.66 156 HIS A O 1
ATOM 1152 N N . ARG A 1 157 ? 63.947 -19.384 -18.391 1.00 50.66 157 ARG A N 1
ATOM 1153 C CA . ARG A 1 157 ? 64.051 -20.853 -18.347 1.00 50.66 157 ARG A CA 1
ATOM 1154 C C . ARG A 1 157 ? 65.287 -21.395 -19.075 1.00 50.66 157 ARG A C 1
ATOM 1156 O O . ARG A 1 157 ? 65.824 -22.416 -18.668 1.00 50.66 157 ARG A O 1
ATOM 1163 N N . ARG A 1 158 ? 65.762 -20.707 -20.122 1.00 53.06 158 ARG A N 1
ATOM 1164 C CA . ARG A 1 158 ? 66.965 -21.107 -20.880 1.00 53.06 158 ARG A CA 1
ATOM 1165 C C . ARG A 1 158 ? 68.265 -20.767 -20.150 1.00 53.06 158 ARG A C 1
ATOM 1167 O O . ARG A 1 158 ? 69.229 -21.514 -20.264 1.00 53.06 158 ARG A O 1
ATOM 1174 N N . THR A 1 159 ? 68.281 -19.672 -19.394 1.00 54.69 159 THR A N 1
ATOM 1175 C CA . THR A 1 159 ? 69.461 -19.219 -18.645 1.00 54.69 159 THR A CA 1
ATOM 1176 C C . THR A 1 159 ? 69.627 -19.993 -17.338 1.00 54.69 159 THR A C 1
ATOM 1178 O O . THR A 1 159 ? 70.733 -20.430 -17.042 1.00 54.69 159 THR A O 1
ATOM 1181 N N . LEU A 1 160 ? 68.532 -20.269 -16.613 1.00 53.91 160 LEU A N 1
ATOM 1182 C CA . LEU A 1 160 ? 68.568 -21.098 -15.398 1.00 53.91 160 LEU A CA 1
ATOM 1183 C C . LEU A 1 160 ? 68.901 -22.567 -15.688 1.00 53.91 160 LEU A C 1
ATOM 1185 O O . LEU A 1 160 ? 69.653 -23.172 -14.935 1.00 53.91 160 LEU A O 1
ATOM 1189 N N . ALA A 1 161 ? 68.430 -23.128 -16.810 1.00 56.00 161 ALA A N 1
ATOM 1190 C CA . ALA A 1 161 ? 68.771 -24.499 -17.207 1.00 56.00 161 ALA A CA 1
ATOM 1191 C C . ALA A 1 161 ? 70.267 -24.697 -17.521 1.00 56.00 161 ALA A C 1
ATOM 1193 O O . ALA A 1 161 ? 70.742 -25.826 -17.522 1.00 56.00 161 ALA A O 1
ATOM 1194 N N . ARG A 1 162 ? 71.013 -23.613 -17.781 1.00 56.84 162 ARG A N 1
ATOM 1195 C CA . ARG A 1 162 ? 72.460 -23.647 -18.048 1.00 56.84 162 ARG A CA 1
ATOM 1196 C C . ARG A 1 162 ? 73.320 -23.528 -16.789 1.00 56.84 162 ARG A C 1
ATOM 1198 O O . ARG A 1 162 ? 74.514 -23.781 -16.868 1.00 56.84 162 ARG A O 1
ATOM 1205 N N . MET A 1 163 ? 72.729 -23.121 -15.664 1.00 54.66 163 MET A N 1
ATOM 1206 C CA . MET A 1 163 ? 73.424 -22.907 -14.388 1.00 54.66 163 MET A CA 1
ATOM 1207 C C . MET A 1 163 ? 73.131 -23.996 -13.347 1.00 54.66 163 MET A C 1
ATOM 1209 O O . MET A 1 163 ? 73.667 -23.934 -12.245 1.00 54.66 163 MET A O 1
ATOM 1213 N N . MET A 1 164 ? 72.290 -24.987 -13.664 1.00 49.59 164 MET A N 1
ATOM 1214 C CA . MET A 1 164 ? 72.018 -26.104 -12.758 1.00 49.59 164 MET A CA 1
ATOM 1215 C C . MET A 1 164 ? 72.935 -27.296 -13.067 1.00 49.59 164 MET A C 1
ATOM 1217 O O . MET A 1 164 ? 73.083 -27.645 -14.240 1.00 49.59 164 MET A O 1
ATOM 1221 N N . PRO A 1 165 ? 73.538 -27.940 -12.050 1.00 47.53 165 PRO A N 1
ATOM 1222 C CA . PRO A 1 165 ? 74.280 -29.176 -12.253 1.00 47.53 165 PRO A CA 1
ATOM 1223 C C . PRO A 1 165 ? 73.323 -30.268 -12.744 1.00 47.53 165 PRO A C 1
ATOM 1225 O O . PRO A 1 165 ? 72.196 -30.387 -12.255 1.00 47.53 165 PRO A O 1
ATOM 1228 N N . ALA A 1 166 ? 73.762 -31.046 -13.735 1.00 54.97 166 ALA A N 1
ATOM 1229 C CA . ALA A 1 166 ? 73.013 -32.190 -14.232 1.00 54.97 166 ALA A CA 1
ATOM 1230 C C . ALA A 1 166 ? 72.900 -33.227 -13.108 1.00 54.97 166 ALA A C 1
ATOM 1232 O O . ALA A 1 166 ? 73.879 -33.866 -12.736 1.00 54.97 166 ALA A O 1
ATOM 1233 N N . VAL A 1 167 ? 71.707 -33.350 -12.531 1.00 51.50 167 VAL A N 1
ATOM 1234 C CA . VAL A 1 167 ? 71.386 -34.449 -11.623 1.00 51.50 167 VAL A CA 1
ATOM 1235 C C . VAL A 1 167 ? 71.063 -35.652 -12.498 1.00 51.50 167 VAL A C 1
ATOM 1237 O O . VAL A 1 167 ? 70.007 -35.692 -13.137 1.00 51.50 167 VAL A O 1
ATOM 1240 N N . ASP A 1 168 ? 71.995 -36.601 -12.553 1.00 47.56 168 ASP A N 1
ATOM 1241 C CA . ASP A 1 168 ? 71.780 -37.895 -13.187 1.00 47.56 168 ASP A CA 1
ATOM 1242 C C . ASP A 1 168 ? 70.581 -38.607 -12.551 1.00 47.56 168 ASP A C 1
ATOM 1244 O O . ASP A 1 168 ? 70.337 -38.567 -11.341 1.00 47.56 168 ASP A O 1
ATOM 1248 N N . GLY A 1 169 ? 69.767 -39.201 -13.420 1.00 54.44 169 GLY A N 1
ATOM 1249 C CA . GLY A 1 169 ? 68.448 -39.708 -13.090 1.00 54.44 169 GLY A CA 1
ATOM 1250 C C . GLY A 1 169 ? 68.477 -40.843 -12.074 1.00 54.44 169 GLY A C 1
ATOM 1251 O O . GLY A 1 169 ? 68.729 -41.985 -12.431 1.00 54.44 169 GLY A O 1
ATOM 1252 N N . ALA A 1 170 ? 68.100 -40.544 -10.833 1.00 51.19 170 ALA A N 1
ATOM 1253 C CA . ALA A 1 170 ? 67.722 -41.554 -9.847 1.00 51.19 170 ALA A CA 1
ATOM 1254 C C . ALA A 1 170 ? 66.804 -40.979 -8.755 1.00 51.19 170 ALA A C 1
ATOM 1256 O O . ALA A 1 170 ? 67.054 -41.155 -7.570 1.00 51.19 170 ALA A O 1
ATOM 1257 N N . ASN A 1 171 ? 65.732 -40.263 -9.123 1.00 47.34 171 ASN A N 1
ATOM 1258 C CA . ASN A 1 171 ? 64.630 -40.042 -8.178 1.00 47.34 171 ASN A CA 1
ATOM 1259 C C . ASN A 1 171 ? 63.293 -39.768 -8.888 1.00 47.34 171 ASN A C 1
ATOM 1261 O O . ASN A 1 171 ? 62.742 -38.668 -8.862 1.00 47.34 171 ASN A O 1
ATOM 1265 N N . ARG A 1 172 ? 62.757 -40.791 -9.565 1.00 51.06 172 ARG A N 1
ATOM 1266 C CA . ARG A 1 172 ? 61.361 -40.815 -10.038 1.00 51.06 172 ARG A CA 1
ATOM 1267 C C . ARG A 1 172 ? 60.426 -41.184 -8.881 1.00 51.06 172 ARG A C 1
ATOM 1269 O O . ARG A 1 172 ? 59.724 -42.183 -8.945 1.00 51.06 172 ARG A O 1
ATOM 1276 N N . ASN A 1 173 ? 60.380 -40.349 -7.851 1.00 49.78 173 ASN A N 1
ATOM 1277 C CA . ASN A 1 173 ? 59.338 -40.434 -6.834 1.00 49.78 173 ASN A CA 1
ATOM 1278 C C . ASN A 1 173 ? 58.313 -39.323 -7.080 1.00 49.78 173 ASN A C 1
ATOM 1280 O O . ASN A 1 173 ? 58.431 -38.217 -6.572 1.00 49.78 173 ASN A O 1
ATOM 1284 N N . GLY A 1 174 ? 57.324 -39.626 -7.927 1.00 56.88 174 GLY A N 1
ATOM 1285 C CA . GLY A 1 174 ? 55.942 -39.157 -7.777 1.00 56.88 174 GLY A CA 1
ATOM 1286 C C . GLY A 1 174 ? 55.613 -37.658 -7.759 1.00 56.88 174 GLY A C 1
ATOM 1287 O O . GLY A 1 174 ? 54.501 -37.340 -7.355 1.00 56.88 174 GLY A O 1
ATOM 1288 N N . ILE A 1 175 ? 56.483 -36.733 -8.178 1.00 53.75 175 ILE A N 1
ATOM 1289 C CA . ILE A 1 175 ? 56.125 -35.301 -8.186 1.00 53.75 175 ILE A CA 1
ATOM 1290 C C . ILE A 1 175 ? 55.152 -35.026 -9.351 1.00 53.75 175 ILE A C 1
ATOM 1292 O O . ILE A 1 175 ? 55.554 -35.155 -10.514 1.00 53.75 175 ILE A O 1
ATOM 1296 N N . PRO A 1 176 ? 53.879 -34.651 -9.097 1.00 52.94 176 PRO A N 1
ATOM 1297 C CA . PRO A 1 176 ? 52.928 -34.375 -10.164 1.00 52.94 176 PRO A CA 1
ATOM 1298 C C . PRO A 1 176 ? 53.380 -33.138 -10.941 1.00 52.94 176 PRO A C 1
ATOM 1300 O O . PRO A 1 176 ? 53.733 -32.111 -10.363 1.00 52.94 176 PRO A O 1
ATOM 1303 N N . THR A 1 177 ? 53.367 -33.224 -12.268 1.00 54.94 177 THR A N 1
ATOM 1304 C CA . THR A 1 177 ? 53.727 -32.105 -13.140 1.00 54.94 177 THR A CA 1
ATOM 1305 C C . THR A 1 177 ? 52.837 -30.878 -12.867 1.00 54.94 177 THR A C 1
ATOM 1307 O O . THR A 1 177 ? 51.622 -31.020 -12.703 1.00 54.94 177 THR A O 1
ATOM 1310 N N . PRO A 1 178 ? 53.398 -29.650 -12.869 1.00 54.69 178 PRO A N 1
ATOM 1311 C CA . PRO A 1 178 ? 52.690 -28.425 -12.466 1.00 54.69 178 PRO A CA 1
ATOM 1312 C C . PRO A 1 178 ? 51.445 -28.114 -13.315 1.00 54.69 178 PRO A C 1
ATOM 1314 O O . PRO A 1 178 ? 50.505 -27.486 -12.841 1.00 54.69 178 PRO A O 1
ATOM 1317 N N . HIS A 1 179 ? 51.377 -28.632 -14.545 1.00 54.66 179 HIS A N 1
ATOM 1318 C CA . HIS A 1 179 ? 50.211 -28.484 -15.419 1.00 54.66 179 HIS A CA 1
ATOM 1319 C C . HIS A 1 179 ? 48.938 -29.165 -14.889 1.00 54.66 179 HIS A C 1
ATOM 1321 O O . HIS A 1 179 ? 47.836 -28.747 -15.244 1.00 54.66 179 HIS A O 1
ATOM 1327 N N . ARG A 1 180 ? 49.065 -30.194 -14.039 1.00 54.78 180 ARG A N 1
ATOM 1328 C CA . ARG A 1 180 ? 47.916 -30.915 -13.467 1.00 54.78 180 ARG A CA 1
ATOM 1329 C C . ARG A 1 180 ? 47.281 -30.149 -12.301 1.00 54.78 180 ARG A C 1
ATOM 1331 O O . ARG A 1 180 ? 46.061 -30.167 -12.168 1.00 54.78 180 ARG A O 1
ATOM 1338 N N . TYR A 1 181 ? 48.094 -29.425 -11.525 1.00 55.09 181 TYR A N 1
ATOM 1339 C CA . TYR A 1 181 ? 47.620 -28.525 -10.467 1.00 55.09 181 TYR A CA 1
ATOM 1340 C C . TYR A 1 181 ? 46.843 -27.336 -11.051 1.00 55.09 181 TYR A C 1
ATOM 1342 O O . TYR A 1 181 ? 45.732 -27.061 -10.605 1.00 55.09 181 TYR A O 1
ATOM 1350 N N . ASP A 1 182 ? 47.350 -26.712 -12.119 1.00 61.59 182 ASP A N 1
ATOM 1351 C CA . ASP A 1 182 ? 46.660 -25.598 -12.789 1.00 61.59 182 ASP A CA 1
ATOM 1352 C C . ASP A 1 182 ? 45.304 -26.004 -13.388 1.00 61.59 182 ASP A C 1
ATOM 1354 O O . ASP A 1 182 ? 44.360 -25.214 -13.390 1.00 61.59 182 ASP A O 1
ATOM 1358 N N . ALA A 1 183 ? 45.182 -27.233 -13.900 1.00 68.19 183 ALA A N 1
ATOM 1359 C CA . ALA A 1 183 ? 43.932 -27.730 -14.470 1.00 68.19 183 ALA A CA 1
ATOM 1360 C C . ALA A 1 183 ? 42.850 -27.931 -13.399 1.00 68.19 183 ALA A C 1
ATOM 1362 O O . ALA A 1 183 ? 41.706 -27.536 -13.611 1.00 68.19 183 ALA A O 1
ATOM 1363 N N . HIS A 1 184 ? 43.216 -28.488 -12.239 1.00 70.25 184 HIS A N 1
ATOM 1364 C CA . HIS A 1 184 ? 42.282 -28.672 -11.129 1.00 70.25 184 HIS A CA 1
ATOM 1365 C C . HIS A 1 184 ? 41.841 -27.332 -10.531 1.00 70.25 184 HIS A C 1
ATOM 1367 O O . HIS A 1 184 ? 40.658 -27.143 -10.277 1.00 70.25 184 HIS A O 1
ATOM 1373 N N . VAL A 1 185 ? 42.762 -26.375 -10.371 1.00 72.75 185 VAL A N 1
ATOM 1374 C CA . VAL A 1 185 ? 42.429 -25.024 -9.886 1.00 72.75 185 VAL A CA 1
ATOM 1375 C C . VAL A 1 185 ? 41.478 -24.318 -10.853 1.00 72.75 185 VAL A C 1
ATOM 1377 O O . VAL A 1 185 ? 40.470 -23.767 -10.428 1.00 72.75 185 VAL A O 1
ATOM 1380 N N . ARG A 1 186 ? 41.724 -24.399 -12.166 1.00 70.94 186 ARG A N 1
ATOM 1381 C CA . ARG A 1 186 ? 40.819 -23.811 -13.169 1.00 70.94 186 ARG A CA 1
ATOM 1382 C C . ARG A 1 186 ? 39.458 -24.498 -13.219 1.00 70.94 186 ARG A C 1
ATOM 1384 O O . ARG A 1 186 ? 38.457 -23.816 -13.417 1.00 70.94 186 ARG A O 1
ATOM 1391 N N . ALA A 1 187 ? 39.415 -25.819 -13.056 1.00 73.62 187 ALA A N 1
ATOM 1392 C CA . ALA A 1 187 ? 38.165 -26.569 -12.991 1.00 73.62 187 ALA A CA 1
ATOM 1393 C C . ALA A 1 187 ? 37.370 -26.217 -11.726 1.00 73.62 187 ALA A C 1
ATOM 1395 O O . ALA A 1 187 ? 36.161 -26.018 -11.803 1.00 73.62 187 ALA A O 1
ATOM 1396 N N . TYR A 1 188 ? 38.054 -26.066 -10.591 1.00 74.38 188 TYR A N 1
ATOM 1397 C CA . TYR A 1 188 ? 37.457 -25.626 -9.336 1.00 74.38 188 TYR A CA 1
ATOM 1398 C C . TYR A 1 188 ? 36.903 -24.203 -9.449 1.00 74.38 188 TYR A C 1
ATOM 1400 O O . TYR A 1 188 ? 35.732 -23.988 -9.163 1.00 74.38 188 TYR A O 1
ATOM 1408 N N . ASP A 1 189 ? 37.682 -23.254 -9.971 1.00 72.25 189 ASP A N 1
ATOM 1409 C CA . ASP A 1 189 ? 37.232 -21.873 -10.182 1.00 72.25 189 ASP A CA 1
ATOM 1410 C C . ASP A 1 189 ? 36.049 -21.784 -11.154 1.00 72.25 189 ASP A C 1
ATOM 1412 O O . ASP A 1 189 ? 35.139 -20.976 -10.960 1.00 72.25 189 ASP A O 1
ATOM 1416 N N . ALA A 1 190 ? 36.044 -22.601 -12.211 1.00 74.94 190 ALA A N 1
ATOM 1417 C CA . ALA A 1 190 ? 34.925 -22.681 -13.144 1.00 74.94 190 ALA A CA 1
ATOM 1418 C C . ALA A 1 190 ? 33.673 -23.260 -12.473 1.00 74.94 190 ALA A C 1
ATOM 1420 O O . ALA A 1 190 ? 32.583 -22.730 -12.676 1.00 74.94 190 ALA A O 1
ATOM 1421 N N . ASN A 1 191 ? 33.832 -24.293 -11.644 1.00 76.81 191 ASN A N 1
ATOM 1422 C CA . ASN A 1 191 ? 32.740 -24.906 -10.895 1.00 76.81 191 ASN A CA 1
ATOM 1423 C C . ASN A 1 191 ? 32.161 -23.944 -9.848 1.00 76.81 191 ASN A C 1
ATOM 1425 O O . ASN A 1 191 ? 30.955 -23.746 -9.795 1.00 76.81 191 ASN A O 1
ATOM 1429 N N . VAL A 1 192 ? 33.010 -23.253 -9.083 1.00 76.00 192 VAL A N 1
ATOM 1430 C CA . VAL A 1 192 ? 32.572 -22.246 -8.103 1.00 76.00 192 VAL A CA 1
ATOM 1431 C C . VAL A 1 192 ? 31.830 -21.105 -8.792 1.00 76.00 192 VAL A C 1
ATOM 1433 O O . VAL A 1 192 ? 30.769 -20.694 -8.329 1.00 76.00 192 VAL A O 1
ATOM 1436 N N . LYS A 1 193 ? 32.333 -20.615 -9.931 1.00 72.94 193 LYS A N 1
ATOM 1437 C CA . LYS A 1 193 ? 31.623 -19.600 -10.723 1.00 72.94 193 LYS A CA 1
ATOM 1438 C C . LYS A 1 193 ? 30.289 -20.110 -11.251 1.00 72.94 193 LYS A C 1
ATOM 1440 O O . LYS A 1 193 ? 29.326 -19.353 -11.238 1.00 72.94 193 LYS A O 1
ATOM 1445 N N . ALA A 1 194 ? 30.225 -21.363 -11.696 1.00 74.81 194 ALA A N 1
ATOM 1446 C CA . ALA A 1 194 ? 28.979 -21.973 -12.131 1.00 74.81 194 ALA A CA 1
ATOM 1447 C C . ALA A 1 194 ? 27.977 -22.059 -10.971 1.00 74.81 194 ALA A C 1
ATOM 1449 O O . ALA A 1 194 ? 26.853 -21.609 -11.138 1.00 74.81 194 ALA A O 1
ATOM 1450 N N . CYS A 1 195 ? 28.391 -22.519 -9.788 1.00 72.25 195 CYS A N 1
ATOM 1451 C CA . CYS A 1 195 ? 27.529 -22.582 -8.606 1.00 72.25 195 CYS A CA 1
ATOM 1452 C C . CYS A 1 195 ? 27.038 -21.200 -8.151 1.00 72.25 195 CYS A C 1
ATOM 1454 O O . CYS A 1 195 ? 25.871 -21.056 -7.815 1.00 72.25 195 CYS A O 1
ATOM 1456 N N . MET A 1 196 ? 27.896 -20.176 -8.177 1.00 70.06 196 MET A N 1
ATOM 1457 C CA . MET A 1 196 ? 27.545 -18.821 -7.721 1.00 70.06 196 MET A CA 1
ATOM 1458 C C . MET A 1 196 ? 26.653 -18.049 -8.703 1.00 70.06 196 MET A C 1
ATOM 1460 O O . MET A 1 196 ? 25.966 -17.116 -8.301 1.00 70.06 196 MET A O 1
ATOM 1464 N N . LEU A 1 197 ? 26.695 -18.393 -9.994 1.00 72.62 197 LEU A N 1
ATOM 1465 C CA . LEU A 1 197 ? 25.898 -17.741 -11.042 1.00 72.62 197 LEU A CA 1
ATOM 1466 C C . LEU A 1 197 ? 24.646 -18.538 -11.424 1.00 72.62 197 LEU A C 1
ATOM 1468 O O . LEU A 1 197 ? 23.817 -18.040 -12.187 1.00 72.62 197 LEU A O 1
ATOM 1472 N N . ARG A 1 198 ? 24.508 -19.770 -10.926 1.00 73.62 198 ARG A N 1
ATOM 1473 C CA . ARG A 1 198 ? 23.316 -20.590 -11.126 1.00 73.62 198 ARG A CA 1
ATOM 1474 C C . ARG A 1 198 ? 22.177 -20.045 -10.268 1.00 73.62 198 ARG A C 1
ATOM 1476 O O . ARG A 1 198 ? 22.379 -19.662 -9.120 1.00 73.62 198 ARG A O 1
ATOM 1483 N N . SER A 1 199 ? 20.968 -20.042 -10.819 1.00 67.69 199 SER A N 1
ATOM 1484 C CA . SER A 1 199 ? 19.753 -19.877 -10.023 1.00 67.69 199 SER A CA 1
ATOM 1485 C C . SER A 1 199 ? 19.673 -20.983 -8.968 1.00 67.69 199 SER A C 1
ATOM 1487 O O . SER A 1 199 ? 19.944 -22.140 -9.284 1.00 67.69 199 SER A O 1
ATOM 1489 N N . ALA A 1 200 ? 19.310 -20.634 -7.732 1.00 66.81 200 ALA A N 1
ATOM 1490 C CA . ALA A 1 200 ? 19.119 -21.623 -6.675 1.00 66.81 200 ALA A CA 1
ATOM 1491 C C . ALA A 1 200 ? 18.059 -22.648 -7.105 1.00 66.81 200 ALA A C 1
ATOM 1493 O O . ALA A 1 200 ? 16.976 -22.257 -7.547 1.00 66.81 200 ALA A O 1
ATOM 1494 N N . ASP A 1 201 ? 18.375 -23.938 -6.986 1.00 74.19 201 ASP A N 1
ATOM 1495 C CA . ASP A 1 201 ? 17.411 -24.996 -7.296 1.00 74.19 201 ASP A CA 1
ATOM 1496 C C . ASP A 1 201 ? 16.335 -25.070 -6.207 1.00 74.19 201 ASP A C 1
ATOM 1498 O O . ASP A 1 201 ? 16.576 -24.777 -5.031 1.00 74.19 201 ASP A O 1
ATOM 1502 N N . ASP A 1 202 ? 15.145 -25.543 -6.575 1.00 65.50 202 ASP A N 1
ATOM 1503 C CA . ASP A 1 202 ? 14.016 -25.694 -5.650 1.00 65.50 202 ASP A CA 1
ATOM 1504 C C . ASP A 1 202 ? 14.347 -26.572 -4.432 1.00 65.50 202 ASP A C 1
ATOM 1506 O O . ASP A 1 202 ? 13.817 -26.347 -3.341 1.00 65.50 202 ASP A O 1
ATOM 1510 N N . SER A 1 203 ? 15.265 -27.533 -4.578 1.00 72.25 203 SER A N 1
ATOM 1511 C CA . SER A 1 203 ? 15.769 -28.357 -3.474 1.00 72.25 203 SER A CA 1
ATOM 1512 C C . SER A 1 203 ? 16.680 -27.589 -2.512 1.00 72.25 203 SER A C 1
ATOM 1514 O O . SER A 1 203 ? 16.637 -27.835 -1.309 1.00 72.25 203 SER A O 1
ATOM 1516 N N . GLU A 1 204 ? 17.479 -26.644 -3.011 1.00 65.06 204 GLU A N 1
ATOM 1517 C CA . GLU A 1 204 ? 18.354 -25.788 -2.195 1.00 65.06 204 GLU A CA 1
ATOM 1518 C C . GLU A 1 204 ? 17.523 -24.728 -1.463 1.00 65.06 204 GLU A C 1
ATOM 1520 O O . GLU A 1 204 ? 17.708 -24.493 -0.270 1.00 65.06 204 GLU A O 1
ATOM 1525 N N . LEU A 1 205 ? 16.514 -24.169 -2.139 1.00 67.31 205 LEU A N 1
ATOM 1526 C CA . LEU A 1 205 ? 15.508 -23.298 -1.529 1.00 67.31 205 LEU A CA 1
ATOM 1527 C C . LEU A 1 205 ? 14.685 -24.033 -0.462 1.00 67.31 205 LEU A C 1
ATOM 1529 O O . LEU A 1 205 ? 14.357 -23.449 0.570 1.00 67.31 205 LEU A O 1
ATOM 1533 N N . ALA A 1 206 ? 14.348 -25.307 -0.679 1.00 69.38 206 ALA A N 1
ATOM 1534 C CA . ALA A 1 206 ? 13.674 -26.136 0.318 1.00 69.38 206 ALA A CA 1
ATOM 1535 C C . ALA A 1 206 ? 14.575 -26.443 1.526 1.00 69.38 206 ALA A C 1
ATOM 1537 O O . ALA A 1 206 ? 14.095 -26.386 2.658 1.00 69.38 206 ALA A O 1
ATOM 1538 N N . ALA A 1 207 ? 15.868 -26.696 1.308 1.00 72.12 207 ALA A N 1
ATOM 1539 C CA . ALA A 1 207 ? 16.840 -26.894 2.382 1.00 72.12 207 ALA A CA 1
ATOM 1540 C C . ALA A 1 207 ? 17.031 -25.619 3.222 1.00 72.12 207 ALA A C 1
ATOM 1542 O O . ALA A 1 207 ? 16.956 -25.690 4.446 1.00 72.12 207 ALA A O 1
ATOM 1543 N N . MET A 1 208 ? 17.138 -24.441 2.592 1.00 58.97 208 MET A N 1
ATOM 1544 C CA . MET A 1 208 ? 17.207 -23.164 3.320 1.00 58.97 208 MET A CA 1
ATOM 1545 C C . MET A 1 208 ? 15.915 -22.853 4.090 1.00 58.97 208 MET A C 1
ATOM 1547 O O . MET A 1 208 ? 15.961 -22.312 5.192 1.00 58.97 208 MET A O 1
ATOM 1551 N N . ARG A 1 209 ? 14.744 -23.234 3.560 1.00 65.50 209 ARG A N 1
ATOM 1552 C CA . ARG A 1 209 ? 13.460 -23.115 4.281 1.00 65.50 209 ARG A CA 1
ATOM 1553 C C . ARG A 1 209 ? 13.370 -24.058 5.485 1.00 65.50 209 ARG A C 1
ATOM 1555 O O . ARG A 1 209 ? 12.736 -23.696 6.476 1.00 65.50 209 ARG A O 1
ATOM 1562 N N . ALA A 1 210 ? 13.993 -25.234 5.407 1.00 64.38 210 ALA A N 1
ATOM 1563 C CA . ALA A 1 210 ? 14.083 -26.182 6.515 1.00 64.38 210 ALA A CA 1
ATOM 1564 C C . ALA A 1 210 ? 15.068 -25.707 7.600 1.00 64.38 210 ALA A C 1
ATOM 1566 O O . ALA A 1 210 ? 14.769 -25.832 8.785 1.00 64.38 210 ALA A O 1
ATOM 1567 N N . GLU A 1 211 ? 16.192 -25.102 7.209 1.00 59.31 211 GLU A N 1
ATOM 1568 C CA . GLU A 1 211 ? 17.215 -24.565 8.121 1.00 59.31 211 GLU A CA 1
ATOM 1569 C C . GLU A 1 211 ? 16.790 -23.240 8.792 1.00 59.31 211 GLU A C 1
ATOM 1571 O O . GLU A 1 211 ? 17.224 -22.929 9.900 1.00 59.31 211 GLU A O 1
ATOM 1576 N N . HIS A 1 212 ? 15.881 -22.476 8.171 1.00 54.88 212 HIS A N 1
ATOM 1577 C CA . HIS A 1 212 ? 15.285 -21.248 8.726 1.00 54.88 212 HIS A CA 1
ATOM 1578 C C . HIS A 1 212 ? 13.848 -21.406 9.254 1.00 54.88 212 HIS A C 1
ATOM 1580 O O . HIS A 1 212 ? 13.167 -20.414 9.508 1.00 54.88 212 HIS A O 1
ATOM 1586 N N . GLY A 1 213 ? 13.388 -22.641 9.480 1.00 47.44 213 GLY A N 1
ATOM 1587 C CA . GLY A 1 213 ? 12.192 -22.904 10.284 1.00 47.44 213 GLY A CA 1
ATOM 1588 C C . GLY A 1 213 ? 10.889 -22.303 9.747 1.00 47.44 213 GLY A C 1
ATOM 1589 O O . GLY A 1 213 ? 10.081 -21.810 10.534 1.00 47.44 213 GLY A O 1
ATOM 1590 N N . VAL A 1 214 ? 10.630 -22.366 8.436 1.00 47.53 214 VAL A N 1
ATOM 1591 C CA . VAL A 1 214 ? 9.281 -22.074 7.917 1.00 47.53 214 VAL A 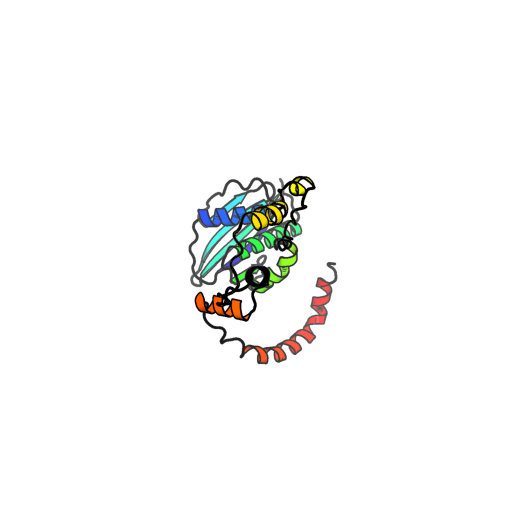CA 1
ATOM 1592 C C . VAL A 1 214 ? 8.460 -23.359 7.912 1.00 47.53 214 VAL A C 1
ATOM 1594 O O . VAL A 1 214 ? 8.617 -24.242 7.069 1.00 47.53 214 VAL A O 1
ATOM 1597 N N . ALA A 1 215 ? 7.576 -23.460 8.899 1.00 39.62 215 ALA A N 1
ATOM 1598 C CA . ALA A 1 215 ? 6.664 -24.572 9.086 1.00 39.62 215 ALA A CA 1
ATOM 1599 C C . ALA A 1 215 ? 5.740 -24.802 7.870 1.00 39.62 215 ALA A C 1
ATOM 1601 O O . ALA A 1 215 ? 4.906 -23.969 7.529 1.00 39.62 215 ALA A O 1
ATOM 1602 N N . GLY A 1 216 ? 5.822 -26.012 7.309 1.00 40.09 216 GLY A N 1
ATOM 1603 C CA . GLY A 1 216 ? 4.644 -26.865 7.123 1.00 40.09 216 GLY A CA 1
ATOM 1604 C C . GLY A 1 216 ? 3.851 -26.739 5.819 1.00 40.09 216 GLY A C 1
ATOM 1605 O O . GLY A 1 216 ? 2.748 -26.202 5.791 1.00 40.09 216 GLY A O 1
ATOM 1606 N N . SER A 1 217 ? 4.330 -27.414 4.776 1.00 42.53 217 SER A N 1
ATOM 1607 C CA . SER A 1 217 ? 3.675 -27.659 3.483 1.00 42.53 217 SER A CA 1
ATOM 1608 C C . SER A 1 217 ? 2.645 -28.811 3.480 1.00 42.53 217 SER A C 1
ATOM 1610 O O . SER A 1 217 ? 2.516 -29.520 2.486 1.00 42.53 217 SER A O 1
ATOM 1612 N N . ASN A 1 218 ? 1.854 -29.004 4.543 1.00 39.56 218 ASN A N 1
ATOM 1613 C CA . ASN A 1 218 ? 0.916 -30.145 4.619 1.00 39.56 218 ASN A CA 1
ATOM 1614 C C . ASN A 1 218 ? -0.542 -29.863 4.203 1.00 39.56 218 ASN A C 1
ATOM 1616 O O . ASN A 1 218 ? -1.386 -30.746 4.325 1.00 39.56 218 ASN A O 1
ATOM 1620 N N . ARG A 1 219 ? -0.878 -28.682 3.663 1.00 38.88 219 ARG A N 1
ATOM 1621 C CA . ARG A 1 219 ? -2.266 -28.370 3.233 1.00 38.88 219 ARG A CA 1
ATOM 1622 C C . ARG A 1 219 ? -2.529 -28.445 1.724 1.00 38.88 219 ARG A C 1
ATOM 1624 O O . ARG A 1 219 ? -3.671 -28.298 1.301 1.00 38.88 219 ARG A O 1
ATOM 1631 N N . LEU A 1 220 ? -1.517 -28.738 0.906 1.00 39.69 220 LEU A N 1
ATOM 1632 C CA . LEU A 1 220 ? -1.626 -28.664 -0.561 1.00 39.69 220 LEU A CA 1
ATOM 1633 C C . LEU A 1 220 ? -2.314 -29.862 -1.243 1.00 39.69 220 LEU A C 1
ATOM 1635 O O . LEU A 1 220 ? -2.516 -29.822 -2.452 1.00 39.69 220 LEU A O 1
ATOM 1639 N N . ARG A 1 221 ? -2.729 -30.908 -0.514 1.00 36.03 221 ARG A N 1
ATOM 1640 C CA . ARG A 1 221 ? -3.414 -32.076 -1.115 1.00 36.03 221 ARG A CA 1
ATOM 1641 C C . ARG A 1 221 ? -4.935 -32.125 -0.940 1.00 36.03 221 ARG A C 1
ATOM 1643 O O . ARG A 1 221 ? -5.557 -33.013 -1.505 1.00 36.03 221 ARG A O 1
ATOM 1650 N N . VAL A 1 222 ? -5.547 -31.174 -0.228 1.00 37.38 222 VAL A N 1
ATOM 1651 C CA . VAL A 1 222 ? -7.016 -31.151 -0.027 1.00 37.38 222 VAL A CA 1
ATOM 1652 C C . VAL A 1 222 ? -7.728 -30.177 -0.985 1.00 37.38 222 VAL A C 1
ATOM 1654 O O . VAL A 1 222 ? -8.931 -30.278 -1.195 1.00 37.38 222 VAL A O 1
ATOM 1657 N N . ALA A 1 223 ? -6.998 -29.271 -1.644 1.00 38.16 223 ALA A N 1
ATOM 1658 C CA . ALA A 1 223 ? -7.589 -28.210 -2.467 1.00 38.16 223 ALA A CA 1
ATOM 1659 C C . ALA A 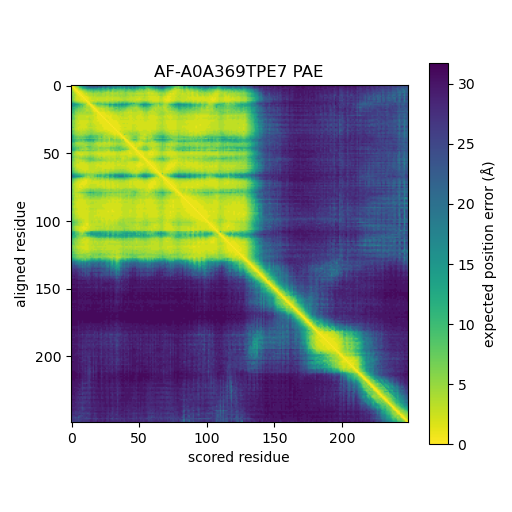1 223 ? -7.922 -28.607 -3.923 1.00 38.16 223 ALA A C 1
ATOM 1661 O O . ALA A 1 223 ? -8.585 -27.840 -4.617 1.00 38.16 223 ALA A O 1
ATOM 1662 N N . SER A 1 224 ? -7.507 -29.785 -4.406 1.00 32.16 224 SER A N 1
ATOM 1663 C CA . SER A 1 224 ? -7.725 -30.183 -5.810 1.00 32.16 224 SER A CA 1
ATOM 1664 C C . SER A 1 224 ? -9.146 -30.670 -6.120 1.00 32.16 224 SER A C 1
ATOM 1666 O O . SER A 1 224 ? -9.528 -30.693 -7.285 1.00 32.16 224 SER A O 1
ATOM 1668 N N . ILE A 1 225 ? -9.958 -31.010 -5.111 1.00 40.22 225 ILE A N 1
ATOM 1669 C CA . ILE A 1 225 ? -11.330 -31.524 -5.310 1.00 40.22 225 ILE A CA 1
ATOM 1670 C C . ILE A 1 225 ? -12.379 -30.390 -5.335 1.00 40.22 225 ILE A C 1
ATOM 1672 O O . ILE A 1 225 ? -13.472 -30.562 -5.866 1.00 40.22 225 ILE A O 1
ATOM 1676 N N . ALA A 1 226 ? -12.040 -29.187 -4.857 1.00 34.75 226 ALA A N 1
ATOM 1677 C CA . ALA A 1 226 ? -12.944 -28.030 -4.895 1.00 34.75 226 ALA A CA 1
ATOM 1678 C C . ALA A 1 226 ? -12.983 -27.316 -6.266 1.00 34.75 226 ALA A C 1
ATOM 1680 O O . ALA A 1 226 ? -13.853 -26.478 -6.502 1.00 34.75 226 ALA A O 1
ATOM 1681 N N . LEU A 1 227 ? -12.065 -27.657 -7.182 1.00 41.78 227 LEU A N 1
ATOM 1682 C CA . LEU A 1 227 ? -11.894 -26.980 -8.473 1.00 41.78 227 LEU A CA 1
ATOM 1683 C C . LEU A 1 227 ? -12.987 -27.316 -9.509 1.00 41.78 227 LEU A C 1
ATOM 1685 O O . LEU A 1 227 ? -13.151 -26.582 -10.478 1.00 41.78 227 LEU A O 1
ATOM 1689 N N . THR A 1 228 ? -13.760 -28.389 -9.322 1.00 37.03 228 THR A N 1
ATOM 1690 C CA . THR A 1 228 ? -14.766 -28.839 -10.304 1.00 37.03 228 THR A CA 1
ATOM 1691 C C . THR A 1 228 ? -16.190 -28.349 -10.042 1.00 37.03 228 THR A C 1
ATOM 1693 O O . THR A 1 228 ? -17.000 -28.377 -10.964 1.00 37.03 228 THR A O 1
ATOM 1696 N N . LEU A 1 229 ? -16.518 -27.852 -8.842 1.00 31.33 229 LEU A N 1
ATOM 1697 C CA . LEU A 1 229 ? -17.890 -27.406 -8.536 1.00 31.33 229 LEU A CA 1
ATOM 1698 C C . LEU A 1 229 ? -18.122 -25.899 -8.765 1.00 31.33 229 LEU A C 1
ATOM 1700 O O . LEU A 1 229 ? -19.255 -25.479 -8.973 1.00 31.33 229 LEU A O 1
ATOM 1704 N N . ALA A 1 230 ? -17.062 -25.083 -8.788 1.00 36.59 230 ALA A N 1
ATOM 1705 C CA . ALA A 1 230 ? -17.173 -23.633 -9.001 1.00 36.59 230 ALA A CA 1
ATOM 1706 C C . ALA A 1 230 ? -17.236 -23.220 -10.488 1.00 36.59 230 ALA A C 1
ATOM 1708 O O . ALA A 1 230 ? -17.638 -22.100 -10.797 1.00 36.59 230 ALA A O 1
ATOM 1709 N N . GLY A 1 231 ? -16.877 -24.117 -11.417 1.00 37.09 231 GLY A N 1
ATOM 1710 C CA . GLY A 1 231 ? -16.897 -23.841 -12.860 1.00 37.09 231 GLY A CA 1
ATOM 1711 C C . GLY A 1 231 ? -18.296 -23.808 -13.485 1.00 37.09 231 GLY A C 1
ATOM 1712 O O . GLY A 1 231 ? -18.489 -23.155 -14.503 1.00 37.09 231 GLY A O 1
ATOM 1713 N N . VAL A 1 232 ? -19.289 -24.462 -12.870 1.00 38.91 232 VAL A N 1
ATOM 1714 C CA . VAL A 1 232 ? -20.658 -24.522 -13.419 1.00 38.91 232 VAL A CA 1
ATOM 1715 C C . VAL A 1 232 ? -21.481 -23.283 -13.046 1.00 38.91 232 VAL A C 1
ATOM 1717 O O . VAL A 1 232 ? -22.333 -22.865 -13.822 1.00 38.91 232 VAL A O 1
ATOM 1720 N N . ILE A 1 233 ? -21.184 -22.631 -11.917 1.00 41.66 233 ILE A N 1
ATOM 1721 C CA . ILE A 1 233 ? -21.903 -21.420 -11.479 1.00 41.66 233 ILE A CA 1
ATOM 1722 C C . ILE A 1 233 ? -21.399 -20.171 -12.228 1.00 41.66 233 ILE A C 1
ATOM 1724 O O . ILE A 1 233 ? -22.161 -19.241 -12.470 1.00 41.66 233 ILE A O 1
ATOM 1728 N N . LEU A 1 234 ? -20.142 -20.174 -12.691 1.00 41.34 234 LEU A N 1
ATOM 1729 C CA . LEU A 1 234 ? -19.576 -19.065 -13.466 1.00 41.34 234 LEU A CA 1
ATOM 1730 C C . LEU A 1 234 ? -20.070 -18.989 -14.921 1.00 41.34 234 LEU A C 1
ATOM 1732 O O . LEU A 1 234 ? -19.881 -17.953 -15.543 1.00 41.34 234 LEU A O 1
ATOM 1736 N N . ALA A 1 235 ? -20.698 -20.030 -15.476 1.00 37.75 235 ALA A N 1
ATOM 1737 C CA . ALA A 1 235 ? -21.131 -20.022 -16.879 1.00 37.75 235 ALA A CA 1
ATOM 1738 C C . ALA A 1 235 ? -22.503 -19.355 -17.108 1.00 37.75 235 ALA A C 1
ATOM 1740 O O . ALA A 1 235 ? -22.814 -18.974 -18.235 1.00 37.75 235 ALA A O 1
ATOM 1741 N N . THR A 1 236 ? -23.327 -19.194 -16.067 1.00 43.47 236 THR A N 1
ATOM 1742 C CA . THR A 1 236 ? -24.672 -18.603 -16.202 1.00 43.47 236 THR A CA 1
ATOM 1743 C C . THR A 1 236 ? -24.725 -17.103 -15.904 1.00 43.47 236 THR A C 1
ATOM 1745 O O . THR A 1 236 ? -25.611 -16.433 -16.424 1.00 43.47 236 THR A O 1
ATOM 1748 N N . ASP A 1 237 ? -23.751 -16.548 -15.171 1.00 41.41 237 ASP A N 1
ATOM 1749 C CA . ASP A 1 237 ? -23.689 -15.104 -14.856 1.00 41.41 237 ASP A CA 1
ATOM 1750 C C . ASP A 1 237 ? -22.781 -14.288 -15.799 1.00 41.41 237 ASP A C 1
ATOM 1752 O O . ASP A 1 237 ? -22.792 -13.053 -15.792 1.00 41.41 237 ASP A O 1
ATOM 1756 N N . THR A 1 238 ? -22.021 -14.946 -16.682 1.00 43.50 238 THR A N 1
ATOM 1757 C CA . THR A 1 238 ? -21.089 -14.283 -17.614 1.00 43.50 238 THR A CA 1
ATOM 1758 C C . THR A 1 238 ? -21.750 -13.478 -18.731 1.00 43.50 238 THR A C 1
ATOM 1760 O O . THR A 1 238 ? -21.046 -12.747 -19.425 1.00 43.50 238 THR A O 1
ATOM 1763 N N . SER A 1 239 ? -23.073 -13.549 -18.918 1.00 41.91 239 SER A N 1
ATOM 1764 C CA . SER A 1 239 ? -23.719 -12.829 -20.027 1.00 41.91 239 SER A CA 1
ATOM 1765 C C . SER A 1 239 ? -23.895 -11.326 -19.777 1.00 41.91 239 SER A C 1
ATOM 1767 O O . SER A 1 239 ? -23.955 -10.576 -20.746 1.00 41.91 239 SER A O 1
ATOM 1769 N N . ASN A 1 240 ? -23.941 -10.861 -18.521 1.00 39.97 240 ASN A N 1
ATOM 1770 C CA . ASN A 1 240 ? -24.217 -9.445 -18.222 1.00 39.97 240 ASN A CA 1
ATOM 1771 C C . ASN A 1 240 ? -23.012 -8.680 -17.650 1.00 39.97 240 ASN A C 1
ATOM 1773 O O . ASN A 1 240 ? -22.918 -7.469 -17.839 1.00 39.97 240 ASN A O 1
ATOM 1777 N N . ALA A 1 241 ? -22.049 -9.359 -17.016 1.00 44.72 241 ALA A N 1
ATOM 1778 C CA . ALA A 1 241 ? -20.862 -8.706 -16.451 1.00 44.72 241 ALA A CA 1
ATOM 1779 C C . ALA A 1 241 ? -19.725 -8.485 -17.473 1.00 44.72 241 ALA A C 1
ATOM 1781 O O . ALA A 1 241 ? -18.926 -7.561 -17.319 1.00 44.72 241 ALA A O 1
ATOM 1782 N N . MET A 1 242 ? -19.655 -9.283 -18.547 1.00 37.53 242 MET A N 1
ATOM 1783 C CA . MET A 1 242 ? -18.591 -9.169 -19.563 1.00 37.53 242 MET A CA 1
ATOM 1784 C C . MET A 1 242 ? -18.765 -7.990 -20.534 1.00 37.53 242 MET A C 1
ATOM 1786 O O . MET A 1 242 ? -17.805 -7.616 -21.203 1.00 37.53 242 MET A O 1
ATOM 1790 N N . ALA A 1 243 ? -19.938 -7.350 -20.578 1.00 43.56 243 ALA A N 1
ATOM 1791 C CA . ALA A 1 243 ? -20.152 -6.166 -21.414 1.00 43.56 243 ALA A CA 1
ATOM 1792 C C . ALA A 1 243 ? -19.494 -4.893 -20.838 1.00 43.56 243 ALA A C 1
ATOM 1794 O O . ALA A 1 243 ? -19.141 -3.996 -21.596 1.00 43.56 243 ALA A O 1
ATOM 1795 N N . GLY A 1 244 ? -19.282 -4.818 -19.516 1.00 40.38 244 GLY A N 1
ATOM 1796 C CA . GLY A 1 244 ? -18.722 -3.628 -18.856 1.00 40.38 244 GLY A CA 1
ATOM 1797 C C . GLY A 1 244 ? -17.191 -3.577 -18.784 1.00 40.38 244 GLY A C 1
ATOM 1798 O O . GLY A 1 244 ? -16.623 -2.502 -18.619 1.00 40.38 244 GLY A O 1
ATOM 1799 N N . VAL A 1 245 ? -16.509 -4.720 -18.914 1.00 43.16 245 VAL A N 1
ATOM 1800 C CA . VAL A 1 245 ? -15.036 -4.796 -18.817 1.00 43.16 245 VAL A CA 1
ATOM 1801 C C . VAL A 1 245 ? -14.362 -4.639 -20.186 1.00 43.16 245 VAL A C 1
ATOM 1803 O O . VAL A 1 245 ? -13.241 -4.145 -20.262 1.00 43.16 245 VAL A O 1
ATOM 1806 N N . LEU A 1 246 ? -15.051 -4.979 -21.282 1.00 36.50 246 LEU A N 1
ATOM 1807 C CA . LEU A 1 246 ? -14.517 -4.845 -22.645 1.00 36.50 246 LEU A CA 1
ATOM 1808 C C . LEU A 1 246 ? -14.752 -3.470 -23.290 1.00 36.50 246 LEU A C 1
ATOM 1810 O O . LEU A 1 246 ? -14.152 -3.194 -24.320 1.00 36.50 246 LEU A O 1
ATOM 1814 N N . SER A 1 247 ? -15.558 -2.584 -22.694 1.00 39.06 247 SER A N 1
ATOM 1815 C CA . SER A 1 247 ? -15.747 -1.210 -23.195 1.00 39.06 247 SER A CA 1
ATOM 1816 C C . SER A 1 247 ? -14.776 -0.185 -22.583 1.00 39.06 247 SER A C 1
ATOM 1818 O O . SER A 1 247 ? -14.987 1.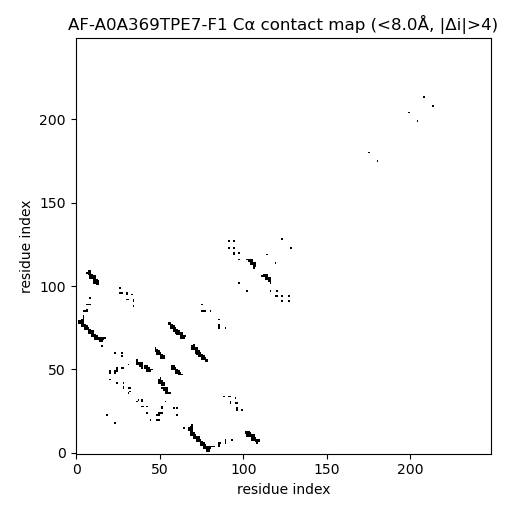018 -22.729 1.00 39.06 247 SER A O 1
ATOM 1820 N N . VAL A 1 248 ? -13.768 -0.644 -21.831 1.00 44.28 248 VAL A N 1
ATOM 1821 C CA . VAL A 1 248 ? -12.772 0.192 -21.124 1.00 44.28 248 VAL A CA 1
ATOM 1822 C C . VAL A 1 248 ? -11.355 0.028 -21.708 1.00 44.28 248 VAL A C 1
ATOM 1824 O O . VAL A 1 248 ? -10.417 0.657 -21.221 1.00 44.28 248 VAL A O 1
ATOM 1827 N N . PHE A 1 249 ? -11.198 -0.747 -22.784 1.00 39.72 249 PHE A N 1
ATOM 1828 C CA . PHE A 1 249 ? -9.968 -0.806 -23.578 1.00 39.72 249 PHE A CA 1
ATOM 1829 C C . PHE A 1 249 ? -10.192 -0.224 -24.970 1.00 39.72 249 PHE A C 1
ATOM 1831 O O . PHE A 1 249 ? -11.220 -0.576 -25.590 1.00 39.72 249 PHE A O 1
#

Solvent-accessible surface area (backbone atoms only — not comparable to full-atom values): 15180 Å² total; per-residue (Å²): 134,79,63,64,44,73,52,45,34,36,39,32,32,81,48,74,64,91,76,54,60,69,56,52,33,52,52,52,40,53,28,42,45,75,73,69,52,50,71,52,83,56,64,47,76,52,98,53,25,30,34,35,49,37,79,60,39,37,39,36,43,36,58,44,82,53,104,83,20,24,35,37,42,37,38,37,34,18,65,74,49,57,66,72,56,45,51,55,51,46,53,52,37,52,48,43,45,53,70,78,42,77,51,46,33,32,35,50,68,82,69,78,48,75,41,48,40,69,61,55,46,63,74,43,35,90,79,70,52,76,76,75,79,71,81,79,71,80,84,73,80,77,82,54,86,74,69,73,73,60,82,66,84,72,74,55,58,71,60,54,66,71,72,53,81,86,75,77,92,81,76,93,71,85,75,77,61,71,71,59,57,54,50,50,52,53,51,47,54,52,49,53,51,49,64,73,71,46,78,83,48,73,68,57,54,48,49,53,36,61,77,67,67,64,83,76,90,80,70,80,81,70,62,73,74,63,65,72,69,61,60,67,66,56,68,74,59,51,80,71,61,56,65,70,66,63,74,76,111